Protein AF-A0A639XN83-F1 (afdb_monomer_lite)

Structure (mmCIF, N/CA/C/O backbone):
data_AF-A0A639XN83-F1
#
_entry.id   AF-A0A639XN83-F1
#
loop_
_atom_site.group_PDB
_atom_site.id
_atom_site.type_symbol
_atom_site.label_atom_id
_atom_site.label_alt_id
_atom_site.label_comp_id
_atom_site.label_asym_id
_atom_site.label_entity_id
_atom_site.label_seq_id
_atom_site.pdbx_PDB_ins_code
_atom_site.Cartn_x
_atom_site.Cartn_y
_atom_site.Cartn_z
_atom_site.occupancy
_atom_site.B_iso_or_equiv
_atom_site.auth_seq_id
_atom_site.auth_comp_id
_atom_site.auth_asym_id
_atom_site.auth_atom_id
_atom_site.pdbx_PDB_model_num
ATOM 1 N N . MET A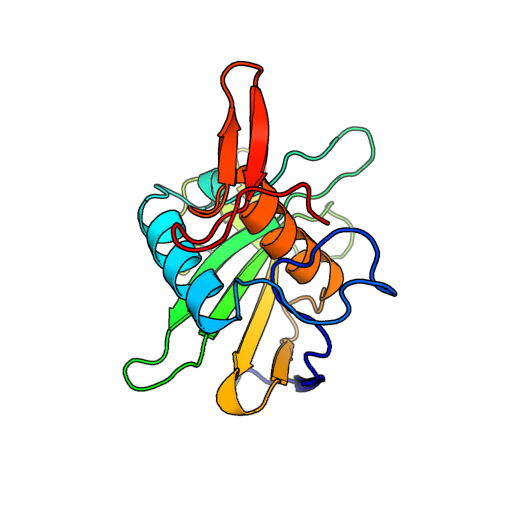 1 1 ? -15.466 -16.250 18.398 1.00 64.81 1 MET A N 1
ATOM 2 C CA . MET A 1 1 ? -14.703 -16.646 17.195 1.00 64.81 1 MET A CA 1
ATOM 3 C C . MET A 1 1 ? -15.067 -15.661 16.090 1.00 64.81 1 MET A C 1
ATOM 5 O O . MET A 1 1 ? -16.254 -15.416 15.917 1.00 64.81 1 MET A O 1
ATOM 9 N N . LEU A 1 2 ? -14.091 -15.020 15.439 1.00 85.56 2 LEU A N 1
ATOM 10 C CA . LEU A 1 2 ? -14.351 -14.149 14.285 1.00 85.56 2 LEU A CA 1
ATOM 11 C C . LEU A 1 2 ? -14.543 -15.024 13.041 1.00 85.56 2 LEU A C 1
ATOM 13 O O . LEU A 1 2 ? -13.800 -15.984 12.852 1.00 85.56 2 LEU A O 1
ATOM 17 N N . THR A 1 3 ? -15.526 -14.694 12.207 1.00 93.38 3 THR A N 1
ATOM 18 C CA . THR A 1 3 ? -15.772 -15.376 10.929 1.00 93.38 3 THR A CA 1
ATOM 19 C C . THR A 1 3 ? -15.366 -14.449 9.796 1.00 93.38 3 THR A C 1
ATOM 21 O O . THR A 1 3 ? -15.742 -13.274 9.802 1.00 93.38 3 THR A O 1
ATOM 24 N N . ALA A 1 4 ? -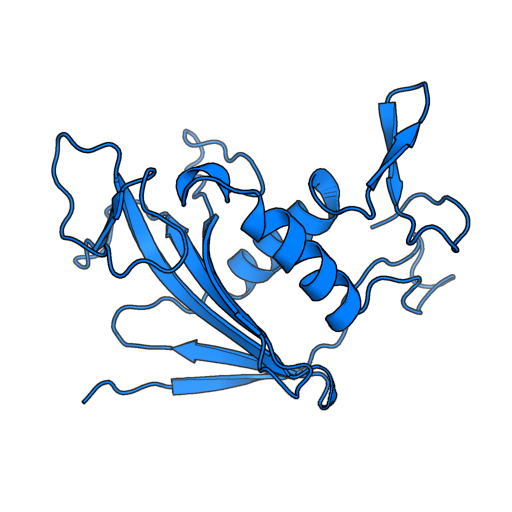14.615 -14.985 8.836 1.00 95.38 4 ALA A N 1
ATOM 25 C CA . ALA A 1 4 ? -14.175 -14.269 7.649 1.00 95.38 4 ALA A CA 1
ATOM 26 C C . ALA A 1 4 ? -14.716 -14.932 6.378 1.00 95.38 4 ALA A C 1
ATOM 28 O O . ALA A 1 4 ? -14.784 -16.157 6.298 1.00 95.38 4 ALA A O 1
ATOM 29 N N . THR A 1 5 ? -15.068 -14.122 5.382 1.00 97.19 5 THR A N 1
ATOM 30 C CA . THR A 1 5 ? -15.265 -14.572 3.996 1.00 97.19 5 THR A CA 1
ATOM 31 C C . THR A 1 5 ? -14.057 -14.141 3.182 1.00 97.19 5 THR A C 1
ATOM 33 O O . THR A 1 5 ? -13.713 -12.961 3.175 1.00 97.19 5 THR A O 1
ATOM 36 N N . ILE A 1 6 ? -13.409 -15.086 2.504 1.00 97.94 6 ILE A N 1
ATOM 37 C CA . ILE A 1 6 ? -12.228 -14.823 1.678 1.00 97.94 6 ILE A CA 1
ATOM 38 C C . ILE A 1 6 ? -12.638 -14.971 0.217 1.00 97.94 6 ILE A C 1
ATOM 40 O O . ILE A 1 6 ? -13.152 -16.015 -0.177 1.00 97.94 6 ILE A O 1
ATOM 44 N N . THR A 1 7 ? -12.440 -13.920 -0.576 1.00 98.31 7 THR A N 1
ATOM 45 C CA . THR A 1 7 ? -12.710 -13.938 -2.022 1.00 98.31 7 THR A CA 1
ATOM 46 C C . THR A 1 7 ? -11.423 -13.672 -2.780 1.00 98.31 7 THR A C 1
ATOM 48 O O . THR A 1 7 ? -10.800 -12.639 -2.548 1.00 98.31 7 THR A O 1
ATOM 51 N N . PHE A 1 8 ? -11.046 -14.582 -3.677 1.00 98.12 8 PHE A N 1
ATOM 52 C CA . PHE A 1 8 ? -9.850 -14.471 -4.509 1.00 98.12 8 PHE A CA 1
ATOM 53 C C . PHE A 1 8 ? -10.169 -13.800 -5.844 1.00 98.12 8 PHE A C 1
ATOM 55 O O . PHE A 1 8 ? -11.211 -14.051 -6.449 1.00 98.12 8 PHE A O 1
ATOM 62 N N . TYR A 1 9 ? -9.236 -12.980 -6.306 1.00 98.00 9 TYR A N 1
ATOM 63 C CA . TYR A 1 9 ? -9.291 -12.237 -7.552 1.00 98.00 9 TYR A CA 1
ATOM 64 C C . TYR A 1 9 ? -7.980 -12.428 -8.298 1.00 98.00 9 TYR A C 1
ATOM 66 O O . TYR A 1 9 ? -6.905 -12.415 -7.696 1.00 98.00 9 TYR A O 1
ATOM 74 N N . LYS A 1 10 ? -8.078 -12.563 -9.619 1.00 97.94 10 LYS A N 1
ATOM 75 C CA . LYS A 1 10 ? -6.914 -12.576 -10.495 1.00 97.94 10 LYS A CA 1
ATOM 76 C C . LYS A 1 10 ? -6.361 -11.162 -10.671 1.00 97.94 10 LYS A C 1
ATOM 78 O O . LYS A 1 10 ? -7.123 -10.206 -10.813 1.00 97.94 10 LYS A O 1
ATOM 83 N N . ILE A 1 11 ? -5.040 -11.042 -10.670 1.00 96.69 11 ILE A N 1
ATOM 84 C CA . ILE A 1 11 ? -4.317 -9.824 -11.021 1.00 96.69 11 ILE A CA 1
ATOM 85 C C . ILE A 1 11 ? -4.032 -9.875 -12.523 1.00 96.69 11 ILE A C 1
ATOM 87 O O . ILE A 1 11 ? -3.084 -10.519 -12.956 1.00 96.69 11 ILE A O 1
ATOM 91 N N . ASP A 1 12 ? -4.861 -9.204 -13.324 1.00 94.00 12 ASP A N 1
ATOM 92 C CA . ASP A 1 12 ? -4.640 -9.138 -14.775 1.00 94.00 12 ASP A CA 1
ATOM 93 C C . ASP A 1 12 ? -3.547 -8.123 -15.153 1.00 94.00 12 ASP A C 1
ATOM 95 O O . ASP A 1 12 ? -2.745 -8.371 -16.050 1.00 94.00 12 ASP A O 1
ATOM 99 N N . GLU A 1 13 ? -3.496 -6.975 -14.468 1.00 93.50 13 GLU A N 1
ATOM 100 C CA . GLU A 1 13 ? -2.497 -5.925 -14.690 1.00 93.50 13 GLU A CA 1
ATOM 101 C C . GLU A 1 13 ? -2.066 -5.303 -13.355 1.00 93.50 13 GLU A C 1
ATOM 103 O O . GLU A 1 13 ? -2.903 -4.914 -12.539 1.00 93.50 13 GLU A O 1
ATOM 108 N N . PHE A 1 14 ? -0.752 -5.187 -13.140 1.00 95.69 14 PHE A N 1
ATOM 109 C CA . PHE A 1 14 ? -0.163 -4.507 -11.985 1.00 95.69 14 PHE A CA 1
ATOM 110 C C . PHE A 1 14 ? 1.242 -4.011 -12.327 1.00 95.69 14 PHE A C 1
ATOM 112 O O . PHE A 1 14 ? 2.101 -4.804 -12.721 1.00 95.69 14 PHE A O 1
ATOM 119 N N . GLY A 1 15 ? 1.467 -2.710 -12.157 1.00 94.25 15 GLY A N 1
ATOM 120 C CA . GLY A 1 15 ? 2.751 -2.050 -12.374 1.00 94.25 15 GLY A CA 1
ATOM 121 C C . GLY A 1 15 ? 2.662 -0.846 -13.297 1.00 94.25 15 GLY A C 1
ATOM 122 O O . GLY A 1 15 ? 1.581 -0.326 -13.563 1.00 94.25 15 GLY A O 1
ATOM 123 N N . PHE A 1 16 ? 3.813 -0.397 -13.788 1.00 92.94 16 PHE A N 1
ATOM 124 C CA . PHE A 1 16 ? 3.918 0.766 -14.661 1.00 92.94 16 PHE A CA 1
ATOM 125 C C . PHE A 1 16 ? 3.880 0.332 -16.120 1.00 92.94 16 PHE A C 1
ATOM 127 O O . PHE A 1 16 ? 4.688 -0.485 -16.569 1.00 92.94 16 PHE A O 1
ATOM 134 N N . TYR A 1 17 ? 2.970 0.929 -16.887 1.00 91.31 17 TYR A N 1
ATOM 135 C CA . TYR A 1 17 ? 2.802 0.639 -18.306 1.00 91.31 17 TYR A CA 1
ATOM 136 C C . TYR A 1 17 ? 3.100 1.886 -19.131 1.00 91.31 17 TYR A C 1
ATOM 138 O O . TYR A 1 17 ? 2.758 3.018 -18.775 1.00 91.31 17 TYR A O 1
ATOM 146 N N . ARG A 1 18 ? 3.724 1.693 -20.295 1.00 86.31 18 ARG A N 1
ATOM 147 C CA . ARG A 1 18 ? 3.906 2.794 -21.246 1.00 86.31 18 ARG A CA 1
ATOM 148 C C . ARG A 1 18 ? 2.544 3.249 -21.781 1.00 86.31 18 ARG A C 1
ATOM 150 O O . ARG A 1 18 ? 1.585 2.475 -21.871 1.00 86.31 18 ARG A O 1
ATOM 157 N N . ARG A 1 19 ? 2.453 4.530 -22.149 1.00 84.12 19 ARG A N 1
ATOM 158 C CA . ARG A 1 19 ? 1.297 5.054 -22.896 1.00 84.12 19 ARG A CA 1
ATOM 159 C C . ARG A 1 19 ? 1.195 4.358 -24.252 1.00 84.12 19 ARG A C 1
ATOM 161 O O . ARG A 1 19 ? 2.226 4.069 -24.846 1.00 84.12 19 ARG A O 1
ATOM 168 N N . ASN A 1 20 ? -0.031 4.207 -24.756 1.00 85.31 20 ASN A N 1
ATOM 169 C CA . ASN A 1 20 ? -0.378 3.431 -25.954 1.00 85.31 20 ASN A CA 1
ATOM 170 C C . ASN A 1 20 ? -0.240 1.907 -25.731 1.00 85.31 20 ASN A C 1
ATOM 172 O O . ASN A 1 20 ? 0.796 1.318 -26.033 1.00 85.31 20 ASN A O 1
ATOM 176 N N . LYS A 1 21 ? -1.313 1.290 -25.205 1.00 85.12 21 LYS A N 1
ATOM 177 C CA . LYS A 1 21 ? -1.396 -0.156 -24.906 1.00 85.12 21 LYS A CA 1
ATOM 178 C C . LYS A 1 21 ? -1.214 -1.026 -26.141 1.00 85.12 21 LYS A C 1
ATOM 180 O O . LYS A 1 21 ? -0.611 -2.081 -26.045 1.00 85.12 21 LYS A O 1
ATOM 185 N N . GLU A 1 22 ? -1.725 -0.582 -27.285 1.00 89.69 22 GLU A N 1
ATOM 186 C CA . GLU A 1 22 ? -1.629 -1.333 -28.539 1.00 89.69 22 GLU A CA 1
ATOM 187 C C . GLU A 1 22 ? -0.172 -1.487 -28.973 1.00 89.69 22 GLU A C 1
ATOM 189 O O . GLU A 1 22 ? 0.234 -2.544 -29.442 1.00 89.69 22 GLU A O 1
ATOM 194 N N . LYS A 1 23 ? 0.634 -0.436 -28.772 1.00 89.56 23 LYS A N 1
ATOM 195 C CA . LYS A 1 23 ? 2.061 -0.456 -29.097 1.00 89.56 23 LYS A CA 1
ATOM 196 C C . LYS A 1 23 ? 2.921 -1.102 -28.008 1.00 89.56 23 LYS A C 1
ATOM 198 O O . LYS A 1 23 ? 3.948 -1.694 -28.325 1.00 89.56 23 LYS A O 1
ATOM 203 N N . TYR A 1 24 ? 2.543 -0.942 -26.742 1.00 88.38 24 TYR A N 1
ATOM 204 C CA . TYR A 1 24 ? 3.284 -1.451 -25.587 1.00 88.38 24 TYR A CA 1
ATOM 205 C C . TYR A 1 24 ? 2.314 -2.163 -24.629 1.00 88.38 24 TYR A C 1
ATOM 207 O O . TYR A 1 24 ? 1.860 -1.551 -23.652 1.00 88.38 24 TYR A O 1
ATOM 215 N N . PRO A 1 25 ? 1.941 -3.418 -24.935 1.00 89.38 25 PRO A N 1
ATOM 216 C CA . PRO A 1 25 ? 0.964 -4.160 -24.142 1.00 89.38 25 PRO A CA 1
ATOM 217 C C . PRO A 1 25 ? 1.539 -4.622 -22.802 1.00 89.38 25 PRO A C 1
ATOM 219 O O . PRO A 1 25 ? 0.810 -4.686 -21.815 1.00 89.38 25 PRO A O 1
ATOM 222 N N . ASP A 1 26 ? 2.842 -4.889 -22.759 1.00 91.50 26 ASP A N 1
ATOM 223 C CA . ASP A 1 26 ? 3.492 -5.486 -21.600 1.00 91.50 26 ASP A CA 1
ATOM 224 C C . ASP A 1 26 ? 3.811 -4.463 -20.508 1.00 91.50 26 ASP A C 1
ATOM 226 O O . ASP A 1 26 ? 4.043 -3.270 -20.762 1.00 91.50 26 ASP A O 1
ATOM 230 N N . ARG A 1 27 ? 3.861 -4.961 -19.266 1.00 92.00 27 ARG A N 1
ATOM 231 C CA . ARG A 1 27 ? 4.350 -4.199 -18.116 1.00 92.00 27 ARG A CA 1
ATOM 232 C C . ARG A 1 27 ? 5.766 -3.725 -18.403 1.00 92.00 27 ARG A C 1
ATOM 234 O O . ARG A 1 27 ? 6.623 -4.510 -18.798 1.00 92.00 27 ARG A O 1
ATOM 241 N N . PHE A 1 28 ? 6.015 -2.444 -18.161 1.00 89.81 28 PHE A N 1
ATOM 242 C CA . PHE A 1 28 ? 7.342 -1.883 -18.343 1.00 89.81 28 PHE A CA 1
ATOM 243 C C . PHE A 1 28 ? 8.244 -2.179 -17.138 1.00 89.81 28 PHE A C 1
ATOM 245 O O . PHE A 1 28 ? 9.329 -2.712 -17.329 1.00 89.81 28 PHE A O 1
ATOM 252 N N . PHE A 1 29 ? 7.775 -1.898 -15.917 1.00 92.75 29 PHE A N 1
ATOM 253 C CA . PHE A 1 29 ? 8.409 -2.305 -14.651 1.00 92.75 29 PHE A CA 1
ATOM 254 C C . PHE A 1 29 ? 7.398 -2.236 -13.488 1.00 92.75 29 PHE A C 1
ATOM 256 O O . PHE A 1 29 ? 6.230 -1.904 -13.700 1.00 92.75 29 PHE A O 1
ATOM 263 N N . GLY A 1 30 ? 7.840 -2.533 -12.261 1.00 93.25 30 GLY A N 1
ATOM 264 C CA . GLY A 1 30 ? 7.043 -2.362 -11.039 1.00 93.25 30 GLY A CA 1
ATOM 265 C C . GLY A 1 30 ? 6.040 -3.488 -10.811 1.00 93.25 30 GLY A C 1
ATOM 266 O O . GLY A 1 30 ? 4.844 -3.242 -10.714 1.00 93.25 30 GLY A O 1
ATOM 267 N N . ASP A 1 31 ? 6.509 -4.732 -10.778 1.00 95.31 31 ASP A N 1
ATOM 268 C CA . ASP A 1 31 ? 5.673 -5.852 -10.338 1.00 95.31 31 ASP A CA 1
ATOM 269 C C . ASP A 1 31 ? 5.223 -5.712 -8.867 1.00 95.31 31 ASP A C 1
ATOM 271 O O . ASP A 1 31 ? 5.645 -4.812 -8.137 1.00 95.31 31 ASP A O 1
ATOM 275 N N . VAL A 1 32 ? 4.353 -6.619 -8.419 1.00 96.56 32 VAL A N 1
ATOM 276 C CA . VAL A 1 32 ? 3.801 -6.594 -7.055 1.00 96.56 32 VAL A CA 1
ATOM 277 C C . VAL A 1 32 ? 4.908 -6.603 -5.993 1.00 96.56 32 VAL A C 1
ATOM 279 O O . VAL A 1 32 ? 4.848 -5.837 -5.032 1.00 96.56 32 VAL A O 1
ATOM 282 N N . ASN A 1 33 ? 5.953 -7.408 -6.198 1.00 95.44 33 ASN A N 1
ATOM 283 C CA . ASN A 1 33 ? 7.050 -7.563 -5.245 1.00 95.44 33 ASN A CA 1
ATOM 284 C C . ASN A 1 33 ? 7.884 -6.287 -5.102 1.00 95.44 33 ASN A C 1
ATOM 286 O O . ASN A 1 33 ? 8.178 -5.849 -3.989 1.00 95.44 33 ASN A O 1
ATOM 290 N N . SER A 1 34 ? 8.260 -5.675 -6.225 1.00 95.06 34 SER A N 1
ATOM 291 C CA . SER A 1 34 ? 9.036 -4.434 -6.246 1.00 95.06 34 SER A CA 1
ATOM 292 C C . SER A 1 34 ? 8.242 -3.261 -5.675 1.00 95.06 34 SER A C 1
ATOM 294 O O . SER A 1 34 ? 8.780 -2.521 -4.851 1.00 95.06 34 SER A O 1
ATOM 296 N N . VAL A 1 35 ? 6.956 -3.133 -6.022 1.00 97.06 35 VAL A N 1
ATOM 297 C CA . VAL A 1 35 ? 6.085 -2.084 -5.471 1.00 97.06 35 VAL A CA 1
ATOM 298 C C . VAL A 1 35 ? 5.895 -2.253 -3.971 1.00 97.06 35 VAL A C 1
ATOM 300 O O . VAL A 1 35 ? 6.070 -1.282 -3.242 1.00 97.06 35 VAL A O 1
ATOM 303 N N . PHE A 1 36 ? 5.596 -3.455 -3.471 1.00 97.12 36 PHE A N 1
ATOM 304 C CA . PHE A 1 36 ? 5.411 -3.634 -2.029 1.00 97.12 36 PHE A CA 1
ATOM 305 C C . PHE A 1 36 ? 6.714 -3.602 -1.231 1.00 97.12 36 PHE A C 1
ATOM 307 O O . PHE A 1 36 ? 6.725 -3.161 -0.078 1.00 97.12 36 PHE A O 1
ATOM 314 N N . SER A 1 37 ? 7.843 -3.967 -1.842 1.00 94.56 37 SER A N 1
ATOM 315 C CA . SER A 1 37 ? 9.147 -3.732 -1.228 1.00 94.56 37 SER A CA 1
ATOM 316 C C . SER A 1 37 ? 9.429 -2.241 -1.047 1.00 94.56 37 SER A C 1
ATOM 318 O O . SER A 1 37 ? 9.959 -1.871 0.001 1.00 94.56 37 SER A O 1
ATOM 320 N N . ASP A 1 38 ? 9.101 -1.398 -2.024 1.00 96.38 38 ASP A N 1
ATOM 321 C CA . ASP A 1 38 ? 9.246 0.056 -1.909 1.00 96.38 38 ASP A CA 1
ATOM 322 C C . ASP A 1 38 ? 8.226 0.642 -0.919 1.00 96.38 38 ASP A C 1
ATOM 324 O O . ASP A 1 38 ? 8.593 1.375 0.003 1.00 96.38 38 ASP A O 1
ATOM 328 N N . PHE A 1 39 ? 6.969 0.198 -1.015 1.00 97.75 39 PHE A N 1
ATOM 329 C CA . PHE A 1 39 ? 5.871 0.605 -0.136 1.00 97.75 39 PHE A CA 1
ATOM 330 C C . PHE A 1 39 ? 6.193 0.376 1.333 1.00 97.75 39 PHE A C 1
ATOM 332 O O . PHE A 1 39 ? 5.998 1.274 2.146 1.00 97.75 39 PHE A O 1
ATOM 339 N N . SER A 1 40 ? 6.751 -0.786 1.682 1.00 95.50 40 SER A N 1
ATOM 340 C CA . SER A 1 40 ? 7.130 -1.082 3.066 1.00 95.50 40 SER A CA 1
ATOM 341 C C . SER A 1 40 ? 8.178 -0.113 3.628 1.00 95.50 40 SER A C 1
ATOM 343 O O . SER A 1 40 ? 8.119 0.230 4.807 1.00 95.50 40 SER A O 1
ATOM 345 N N . LYS A 1 41 ? 9.106 0.375 2.791 1.00 95.94 41 LYS A N 1
ATOM 346 C CA . LYS A 1 41 ? 10.135 1.342 3.204 1.00 95.94 41 LYS A CA 1
ATOM 347 C C . LYS A 1 41 ? 9.520 2.718 3.417 1.00 95.94 41 LYS A C 1
ATOM 349 O O . LYS A 1 41 ? 9.803 3.357 4.426 1.00 95.94 41 LYS A O 1
ATOM 354 N N . TRP A 1 42 ? 8.661 3.148 2.491 1.00 97.31 42 TRP A N 1
ATOM 355 C CA . TRP A 1 42 ? 7.906 4.392 2.632 1.00 97.31 42 TRP A CA 1
ATOM 356 C C . TRP A 1 42 ? 7.013 4.368 3.877 1.00 97.31 42 TRP A C 1
ATOM 358 O O . TRP A 1 42 ? 7.028 5.324 4.651 1.00 97.31 42 TRP A O 1
ATOM 368 N N . LEU A 1 43 ? 6.291 3.267 4.110 1.00 97.00 43 LEU A N 1
ATOM 369 C CA . LEU A 1 43 ? 5.391 3.116 5.251 1.00 97.00 43 LEU A CA 1
ATOM 370 C C . LEU A 1 43 ? 6.154 3.132 6.582 1.00 97.00 43 LEU A C 1
ATOM 372 O O . LEU A 1 43 ? 5.709 3.767 7.531 1.00 97.00 43 LEU A O 1
ATOM 376 N N . ALA A 1 44 ? 7.325 2.491 6.648 1.00 94.94 44 ALA A N 1
ATOM 377 C CA . ALA A 1 44 ? 8.177 2.500 7.838 1.00 94.94 44 ALA A CA 1
ATOM 378 C C . ALA A 1 44 ? 8.725 3.896 8.194 1.00 94.94 44 ALA A C 1
ATOM 380 O O . ALA A 1 44 ? 9.117 4.119 9.338 1.00 94.94 44 ALA A O 1
ATOM 381 N N . ALA A 1 45 ? 8.755 4.825 7.233 1.00 96.44 45 ALA A N 1
ATOM 382 C CA . ALA A 1 45 ? 9.136 6.217 7.460 1.00 96.44 45 ALA A CA 1
ATOM 383 C C . ALA A 1 45 ? 7.970 7.097 7.953 1.00 96.44 45 ALA A C 1
ATOM 385 O O . ALA A 1 45 ? 8.202 8.249 8.318 1.00 96.44 45 ALA A O 1
ATOM 386 N N . GLN A 1 46 ? 6.735 6.583 7.959 1.00 96.50 46 GLN A N 1
ATOM 387 C CA . GLN A 1 46 ? 5.561 7.321 8.423 1.00 96.50 46 GLN A CA 1
ATOM 388 C C . GLN A 1 46 ? 5.458 7.278 9.951 1.00 96.50 46 GLN A C 1
ATOM 390 O O . GLN A 1 46 ? 5.651 6.238 10.581 1.00 96.50 46 GLN A O 1
ATOM 395 N N . GLU A 1 47 ? 5.132 8.417 10.559 1.00 94.25 47 GLU A N 1
ATOM 396 C CA . GLU A 1 47 ? 5.089 8.556 12.018 1.00 94.25 47 GLU A CA 1
ATOM 397 C C . GLU A 1 47 ? 3.817 7.937 12.618 1.00 94.25 47 GLU A C 1
ATOM 399 O O . GLU A 1 47 ? 3.844 7.306 13.677 1.00 94.25 47 GLU A O 1
ATOM 404 N N . ASN A 1 48 ? 2.685 8.122 11.939 1.00 94.56 48 ASN A N 1
ATOM 405 C CA . ASN A 1 48 ? 1.361 7.765 12.437 1.00 94.56 48 ASN A CA 1
ATOM 406 C C . ASN A 1 48 ? 0.376 7.475 11.297 1.00 94.56 48 ASN A C 1
ATOM 408 O O . ASN A 1 48 ? 0.669 7.705 10.123 1.00 94.56 48 ASN A O 1
ATOM 412 N N . LEU A 1 49 ? -0.818 6.992 11.645 1.00 95.06 49 LEU A N 1
ATOM 413 C CA . LEU A 1 49 ? -1.875 6.675 10.688 1.00 95.06 49 LEU A CA 1
ATOM 414 C C . LEU A 1 49 ? -2.205 7.859 9.769 1.00 95.06 49 LEU A C 1
ATOM 416 O O . LEU A 1 49 ? -2.309 7.671 8.560 1.00 95.06 49 LEU A O 1
ATOM 420 N N . GLY A 1 50 ? -2.340 9.066 10.322 1.00 94.00 50 GLY A N 1
ATOM 421 C CA . GLY A 1 50 ? -2.692 10.273 9.572 1.00 94.00 50 GLY A CA 1
ATOM 422 C C . GLY A 1 50 ? -1.688 10.614 8.467 1.00 94.00 50 GLY A C 1
ATOM 423 O O . GLY A 1 50 ? -2.095 11.082 7.407 1.00 94.00 50 GLY A O 1
ATOM 424 N N . SER A 1 51 ? -0.403 10.302 8.669 1.00 95.31 51 SER A N 1
ATOM 425 C CA . SER A 1 51 ? 0.652 10.480 7.656 1.00 95.31 51 SER A CA 1
ATOM 426 C C . SER A 1 51 ? 0.637 9.444 6.523 1.00 95.31 51 SER A C 1
ATOM 428 O O . SER A 1 51 ? 1.364 9.589 5.548 1.00 95.31 51 SER A O 1
ATOM 430 N N . THR A 1 52 ? -0.214 8.416 6.598 1.00 97.31 52 THR A N 1
ATOM 431 C CA . THR A 1 52 ? -0.276 7.353 5.577 1.00 97.31 52 THR A CA 1
ATOM 432 C C . THR A 1 52 ? -1.280 7.615 4.451 1.00 97.31 52 THR A C 1
ATOM 434 O O . THR A 1 52 ? -1.523 6.728 3.641 1.00 97.31 52 THR A O 1
ATOM 437 N N . CYS A 1 53 ? -1.893 8.798 4.374 1.00 96.06 53 CYS A N 1
ATOM 438 C CA . CYS A 1 53 ? -2.783 9.123 3.258 1.00 96.06 53 CYS A CA 1
ATOM 439 C C . CYS A 1 53 ? -1.976 9.337 1.971 1.00 96.06 53 CYS A C 1
ATOM 441 O O . CYS A 1 53 ? -0.997 10.081 1.974 1.00 96.06 53 CYS A O 1
ATOM 443 N N . THR A 1 54 ? -2.381 8.705 0.866 1.00 95.38 54 THR A N 1
ATOM 444 C CA . THR A 1 54 ? -1.611 8.748 -0.394 1.00 95.38 54 THR A CA 1
ATOM 445 C C . THR A 1 54 ? -2.105 9.794 -1.390 1.00 95.38 54 THR A C 1
ATOM 447 O O . THR A 1 54 ? -1.453 10.031 -2.403 1.00 95.38 54 THR A O 1
ATOM 450 N N . PHE A 1 55 ? -3.237 10.435 -1.104 1.00 92.31 55 PHE A N 1
ATOM 451 C CA . PHE A 1 55 ? -3.847 11.479 -1.922 1.00 92.31 55 PHE A CA 1
ATOM 452 C C . PHE A 1 55 ? -4.718 12.392 -1.058 1.00 92.31 55 PHE A C 1
ATOM 454 O O . PHE A 1 55 ? -5.164 12.000 0.018 1.00 92.31 55 PHE A O 1
ATOM 461 N N . GLU A 1 56 ? -4.985 13.601 -1.540 1.00 85.44 56 GLU A N 1
ATOM 462 C CA . GLU A 1 56 ? -5.942 14.514 -0.918 1.00 85.44 56 GLU A CA 1
ATOM 463 C C . GLU A 1 56 ? -7.315 14.365 -1.580 1.00 85.44 56 GLU A C 1
ATOM 465 O O . GLU A 1 56 ? -7.421 14.199 -2.798 1.00 85.44 56 GLU A O 1
ATOM 470 N N . VAL A 1 57 ? -8.379 14.436 -0.781 1.00 87.88 57 VAL A N 1
ATOM 471 C CA . VAL A 1 57 ? -9.761 14.414 -1.274 1.00 87.88 57 VAL A CA 1
ATOM 472 C C . VAL A 1 57 ? -10.464 15.728 -0.989 1.00 87.88 57 VAL A C 1
ATOM 474 O O . VAL A 1 57 ? -10.277 16.327 0.072 1.00 87.88 57 VAL A O 1
ATOM 477 N N . ASN A 1 58 ? -11.348 16.139 -1.898 1.00 85.56 58 ASN A N 1
ATOM 478 C CA . ASN A 1 58 ? -12.249 17.246 -1.624 1.00 85.56 58 ASN A CA 1
ATOM 479 C C . ASN A 1 58 ? -13.352 16.789 -0.654 1.00 85.56 58 ASN A C 1
ATOM 481 O O . ASN A 1 58 ? -14.248 16.025 -1.016 1.00 85.56 58 ASN A O 1
ATOM 485 N N . LYS A 1 59 ? -13.282 17.265 0.592 1.00 83.31 59 LYS A N 1
ATOM 486 C CA . LYS A 1 59 ? -14.267 16.963 1.639 1.00 83.31 59 LYS A CA 1
ATOM 487 C C . LYS A 1 59 ? -15.637 17.573 1.366 1.00 83.31 59 LYS A C 1
ATOM 489 O O . LYS A 1 59 ? -16.640 16.963 1.726 1.00 83.31 59 LYS A O 1
ATOM 494 N N . GLU A 1 60 ? -15.685 18.724 0.702 1.00 82.12 60 GLU A N 1
ATOM 495 C CA . GLU A 1 60 ? -16.933 19.409 0.347 1.00 82.12 60 GLU A CA 1
ATOM 496 C C . GLU A 1 60 ? -17.726 18.624 -0.707 1.00 82.12 60 GLU A C 1
ATOM 498 O O . GLU A 1 60 ? -18.954 18.643 -0.709 1.00 82.12 60 GLU A O 1
ATOM 503 N N . GLU A 1 61 ? -17.030 17.854 -1.546 1.00 83.62 61 GLU A N 1
ATOM 504 C CA . GLU A 1 61 ? -17.622 16.948 -2.539 1.00 83.62 61 GLU A CA 1
ATOM 505 C C . GLU A 1 61 ? -17.892 15.535 -1.983 1.00 83.62 61 GLU A C 1
ATOM 507 O O . GLU A 1 61 ? -18.241 14.621 -2.730 1.00 83.62 61 GLU A O 1
ATOM 512 N N . GLY A 1 62 ? -17.740 15.330 -0.670 1.00 78.62 62 GLY A N 1
ATOM 513 C CA . GLY A 1 62 ? -17.970 14.037 -0.018 1.00 78.62 62 GLY A CA 1
ATOM 514 C C . GLY A 1 62 ? -16.810 13.045 -0.142 1.00 78.62 62 GLY A C 1
ATOM 515 O O . GLY A 1 62 ? -16.995 11.848 0.081 1.00 78.62 62 GLY A O 1
ATOM 516 N N . GLY A 1 63 ? -15.611 13.520 -0.485 1.00 82.75 63 GLY A N 1
ATOM 517 C CA . GLY A 1 63 ? -14.411 12.703 -0.588 1.00 82.75 63 GLY A CA 1
ATOM 518 C C . GLY A 1 63 ? -13.998 12.045 0.736 1.00 82.75 63 GLY A C 1
ATOM 519 O O . GLY A 1 63 ? -13.978 12.665 1.805 1.00 82.75 63 GLY A O 1
ATOM 520 N N . GLN A 1 64 ? -13.611 10.775 0.660 1.00 88.06 64 GLN A N 1
ATOM 521 C CA . GLN A 1 64 ? -13.193 9.957 1.799 1.00 88.06 64 GLN A CA 1
ATOM 522 C C . GLN A 1 64 ? -11.720 9.577 1.653 1.00 88.06 64 GLN A C 1
ATOM 524 O O . GLN A 1 64 ? -11.323 9.056 0.611 1.00 88.06 64 GLN A O 1
ATOM 529 N N . ASN A 1 65 ? -10.909 9.858 2.677 1.00 93.38 65 ASN A N 1
ATOM 530 C CA . ASN A 1 65 ? -9.501 9.482 2.656 1.00 93.38 65 ASN A CA 1
ATOM 531 C C . ASN A 1 65 ? -9.340 7.987 2.932 1.00 93.38 65 ASN A C 1
ATOM 533 O O . ASN A 1 65 ? -10.207 7.321 3.507 1.00 93.38 65 ASN A O 1
ATOM 537 N N . ILE A 1 66 ? -8.175 7.475 2.557 1.00 95.62 66 ILE A N 1
ATOM 538 C CA . ILE A 1 66 ? -7.777 6.100 2.818 1.00 95.62 66 ILE A CA 1
ATOM 539 C C . ILE A 1 66 ? -6.387 6.135 3.436 1.00 95.62 66 ILE A C 1
ATOM 541 O O . ILE A 1 66 ? -5.490 6.798 2.922 1.00 95.62 66 ILE A O 1
ATOM 545 N N . PHE A 1 67 ? -6.218 5.393 4.522 1.00 96.56 67 PHE A N 1
ATOM 546 C CA . PHE A 1 67 ? -4.972 5.323 5.279 1.00 96.56 67 PHE A CA 1
ATOM 547 C C . PHE A 1 67 ? -4.495 3.873 5.348 1.00 96.56 67 PHE A C 1
ATOM 549 O O . PHE A 1 67 ? -5.316 2.954 5.382 1.00 96.56 67 PHE A O 1
ATOM 556 N N . CYS A 1 68 ? -3.187 3.633 5.419 1.00 97.44 68 CYS A N 1
ATOM 557 C CA . CYS A 1 68 ? -2.660 2.304 5.720 1.00 97.44 68 CYS A CA 1
ATOM 558 C C . CYS A 1 68 ? -2.590 2.111 7.234 1.00 97.44 68 CYS A C 1
ATOM 560 O O . CYS A 1 68 ? -1.732 2.657 7.925 1.00 97.44 68 CYS A O 1
ATOM 562 N N . LYS A 1 69 ? -3.521 1.304 7.748 1.00 95.81 69 LYS A N 1
ATOM 563 C CA . LYS A 1 69 ? -3.565 0.933 9.160 1.00 95.81 69 LYS A CA 1
ATOM 564 C C . LYS A 1 69 ? -2.413 0.006 9.521 1.00 95.81 69 LYS A C 1
ATOM 566 O O . LYS A 1 69 ? -1.855 0.124 10.612 1.00 95.81 69 LYS A O 1
ATOM 571 N N . ASP A 1 70 ? -2.148 -0.967 8.662 1.00 95.88 70 ASP A N 1
ATOM 572 C CA . ASP A 1 70 ? -1.164 -2.006 8.921 1.00 95.88 70 ASP A CA 1
ATOM 573 C C . ASP A 1 70 ? -0.684 -2.653 7.625 1.00 95.88 70 ASP A C 1
ATOM 575 O O . ASP A 1 70 ? -1.386 -2.654 6.607 1.00 95.88 70 ASP A O 1
ATOM 579 N N . TYR A 1 71 ? 0.498 -3.244 7.701 1.00 96.44 71 TYR A N 1
ATOM 580 C CA . TYR A 1 71 ? 1.138 -3.947 6.609 1.00 96.44 71 TYR A CA 1
ATOM 581 C C . TYR A 1 71 ? 1.976 -5.090 7.167 1.00 96.44 71 TYR A C 1
ATOM 583 O O . TYR A 1 71 ? 2.807 -4.896 8.053 1.00 96.44 71 TYR A O 1
ATOM 591 N N . TYR A 1 72 ? 1.797 -6.274 6.600 1.00 95.75 72 TYR A N 1
ATOM 592 C CA . TYR A 1 72 ? 2.576 -7.449 6.945 1.00 95.75 72 TYR A CA 1
ATOM 593 C C . TYR A 1 72 ? 3.116 -8.101 5.679 1.00 95.75 72 TYR A C 1
ATOM 595 O O . TYR A 1 72 ? 2.384 -8.308 4.713 1.00 95.75 72 TYR A O 1
ATOM 603 N N . LYS A 1 73 ? 4.402 -8.447 5.702 1.00 94.25 73 LYS A N 1
ATOM 604 C CA . LYS A 1 73 ? 5.042 -9.290 4.696 1.00 94.25 73 LYS A CA 1
ATOM 605 C C . LYS A 1 73 ? 5.372 -10.628 5.351 1.00 94.25 73 LYS A C 1
ATOM 607 O O . LYS A 1 73 ? 5.962 -10.631 6.429 1.00 94.25 73 LYS A O 1
ATOM 612 N N . HIS A 1 74 ? 5.025 -11.734 4.699 1.00 92.50 74 HIS A N 1
ATOM 613 C CA . HIS A 1 74 ? 5.441 -13.062 5.150 1.00 92.50 74 HIS A CA 1
ATOM 614 C C . HIS A 1 74 ? 6.975 -13.182 5.129 1.00 92.50 74 HIS A C 1
ATOM 616 O O . HIS A 1 74 ? 7.605 -12.789 4.147 1.00 92.50 74 HIS A O 1
ATOM 622 N N . GLU A 1 75 ? 7.576 -13.714 6.198 1.00 84.88 75 GLU A N 1
ATOM 623 C CA . GLU A 1 75 ? 9.038 -13.709 6.401 1.00 84.88 75 GLU A CA 1
ATOM 624 C C . GLU A 1 75 ? 9.794 -14.414 5.264 1.00 84.88 75 GLU A C 1
ATOM 626 O O . GLU A 1 75 ? 10.748 -13.860 4.718 1.00 84.88 75 GLU A O 1
ATOM 631 N N . ASP A 1 76 ? 9.291 -15.574 4.841 1.00 82.44 76 ASP A N 1
ATOM 632 C CA . ASP A 1 76 ? 9.937 -16.436 3.843 1.00 82.44 76 ASP A CA 1
ATOM 633 C C . ASP A 1 76 ? 9.273 -16.377 2.458 1.00 82.44 76 ASP A C 1
ATOM 635 O O . ASP A 1 76 ? 9.587 -17.175 1.576 1.00 82.44 76 ASP A O 1
ATOM 639 N N . GLY A 1 77 ? 8.306 -15.473 2.263 1.00 85.44 77 GLY A N 1
ATOM 640 C CA . GLY A 1 77 ? 7.439 -15.476 1.085 1.00 85.44 77 GLY A CA 1
ATOM 641 C C . GLY A 1 77 ? 7.307 -14.123 0.398 1.00 85.44 77 GLY A C 1
ATOM 642 O O . GLY A 1 77 ? 7.714 -13.075 0.904 1.00 85.44 77 GLY A O 1
ATOM 643 N N . ASN A 1 78 ? 6.661 -14.159 -0.763 1.00 91.12 78 ASN A N 1
ATOM 644 C CA . ASN A 1 78 ? 6.248 -12.973 -1.510 1.00 91.12 78 ASN A CA 1
ATOM 645 C C . ASN A 1 78 ? 4.810 -12.565 -1.177 1.00 91.12 78 ASN A C 1
ATOM 647 O O . ASN A 1 78 ? 4.143 -11.933 -1.979 1.00 91.12 78 ASN A O 1
ATOM 651 N N . GLU A 1 79 ? 4.300 -12.937 -0.008 1.00 96.00 79 GLU A N 1
ATOM 652 C CA . GLU A 1 79 ? 2.925 -12.642 0.373 1.00 96.00 79 GLU A CA 1
ATOM 653 C C . GLU A 1 79 ? 2.832 -11.378 1.217 1.00 96.00 79 GLU A C 1
ATOM 655 O O . GLU A 1 79 ? 3.645 -11.140 2.118 1.00 96.00 79 GLU A O 1
ATOM 660 N N . TYR A 1 80 ? 1.798 -10.588 0.939 1.00 97.31 80 TYR A N 1
ATOM 661 C CA . TYR A 1 80 ? 1.601 -9.284 1.558 1.00 97.31 80 TYR A CA 1
ATOM 662 C C . TYR A 1 80 ? 0.173 -9.145 2.059 1.00 97.31 80 TYR A C 1
ATOM 664 O O . TYR A 1 80 ? -0.771 -9.322 1.296 1.00 97.31 80 TYR A O 1
ATOM 672 N N . LEU A 1 81 ? -0.001 -8.781 3.324 1.00 97.12 81 LEU A N 1
ATOM 673 C CA . LEU A 1 81 ? -1.285 -8.381 3.882 1.00 97.12 81 LEU A CA 1
ATOM 674 C C . LEU A 1 81 ? -1.282 -6.870 4.099 1.00 97.12 81 LEU A C 1
ATOM 676 O O . LEU A 1 81 ? -0.425 -6.336 4.799 1.00 97.12 81 LEU A O 1
ATOM 680 N N . ILE A 1 82 ? -2.273 -6.192 3.533 1.00 97.44 82 ILE A N 1
ATOM 681 C CA . ILE A 1 82 ? -2.480 -4.754 3.679 1.00 97.44 82 ILE A CA 1
ATOM 682 C C . ILE A 1 82 ? -3.811 -4.530 4.367 1.00 97.44 82 ILE A C 1
ATOM 684 O O . ILE A 1 82 ? -4.849 -5.035 3.927 1.00 97.44 82 ILE A O 1
ATOM 688 N N . ILE A 1 83 ? -3.780 -3.743 5.436 1.00 97.12 83 ILE A N 1
ATOM 689 C CA . ILE A 1 83 ? -4.974 -3.301 6.140 1.00 97.12 83 ILE A CA 1
ATOM 690 C C . ILE A 1 83 ? -5.113 -1.805 5.901 1.00 97.12 83 ILE A C 1
ATOM 692 O O . ILE A 1 83 ? -4.288 -1.013 6.354 1.00 97.12 83 ILE A O 1
ATOM 696 N N . LEU A 1 84 ? -6.168 -1.418 5.192 1.00 97.38 84 LEU A N 1
ATOM 697 C CA . LEU A 1 84 ? -6.510 -0.014 4.982 1.00 97.38 84 LEU A CA 1
ATOM 698 C C . LEU A 1 84 ? -7.600 0.407 5.963 1.00 97.38 84 LEU A C 1
ATOM 700 O O . LEU A 1 84 ? -8.473 -0.393 6.297 1.00 97.38 84 LEU A O 1
ATOM 704 N N . TRP A 1 85 ? -7.553 1.657 6.404 1.00 95.75 85 TRP A N 1
ATOM 705 C CA . TRP A 1 85 ? -8.631 2.329 7.113 1.00 95.75 85 TRP A CA 1
ATOM 706 C C . TRP A 1 85 ? -9.352 3.248 6.132 1.00 95.75 85 TRP A C 1
ATOM 708 O O . TRP A 1 85 ? -8.765 4.211 5.636 1.00 95.75 85 TRP A O 1
ATOM 718 N N . ASN A 1 86 ? -10.602 2.918 5.819 1.00 93.81 86 ASN A N 1
ATOM 719 C CA . ASN A 1 86 ? -11.424 3.680 4.886 1.00 93.81 86 ASN A CA 1
ATOM 720 C C . ASN A 1 86 ? -12.226 4.678 5.702 1.00 93.81 86 ASN A C 1
ATOM 722 O O . ASN A 1 86 ? -13.087 4.264 6.482 1.00 93.81 86 ASN A O 1
ATOM 726 N N . GLU A 1 87 ? -11.929 5.963 5.545 1.00 91.31 87 GLU A N 1
ATOM 727 C CA . GLU A 1 87 ? -12.726 7.005 6.172 1.00 91.31 87 GLU A CA 1
ATOM 728 C C . GLU A 1 87 ? -14.158 6.944 5.639 1.00 91.31 87 GLU A C 1
ATOM 730 O O . GLU A 1 87 ? -14.376 6.698 4.456 1.00 91.31 87 GLU A O 1
ATOM 735 N N . MET A 1 88 ? -15.146 7.160 6.500 1.00 86.38 88 MET A N 1
ATOM 736 C CA . MET A 1 88 ? -16.547 7.173 6.097 1.00 86.38 88 MET A CA 1
ATOM 737 C C . MET A 1 88 ? -17.283 8.339 6.742 1.00 86.38 88 MET A C 1
ATOM 739 O O . MET A 1 88 ? -17.000 8.720 7.878 1.00 86.38 88 MET A O 1
ATOM 743 N N . SER A 1 89 ? -18.277 8.877 6.036 1.00 75.56 89 SER A N 1
ATOM 744 C CA . SER A 1 89 ? -19.281 9.733 6.664 1.00 75.56 89 SER A CA 1
ATOM 745 C C . SER A 1 89 ? -20.188 8.883 7.561 1.00 75.56 89 SER A C 1
ATOM 747 O O . SER A 1 89 ? -20.360 7.684 7.340 1.00 75.56 89 SER A O 1
ATOM 749 N N . ASN A 1 90 ? -20.728 9.498 8.612 1.00 60.69 90 ASN A N 1
ATOM 750 C CA . ASN A 1 90 ? -21.349 8.853 9.775 1.00 60.69 90 ASN A CA 1
ATOM 751 C C . ASN A 1 90 ? -22.730 8.207 9.480 1.00 60.69 90 ASN A C 1
ATOM 753 O O . ASN A 1 90 ? -23.716 8.520 10.143 1.00 60.69 90 ASN A O 1
ATOM 757 N N . ALA A 1 91 ? -22.835 7.368 8.445 1.00 48.03 91 ALA A N 1
ATOM 758 C CA . ALA A 1 91 ? -24.104 7.051 7.790 1.00 48.03 91 ALA A CA 1
ATOM 759 C C . ALA A 1 91 ? -24.693 5.657 8.060 1.00 48.03 91 ALA A C 1
ATOM 761 O O . ALA A 1 91 ? -25.792 5.422 7.586 1.00 48.03 91 ALA A O 1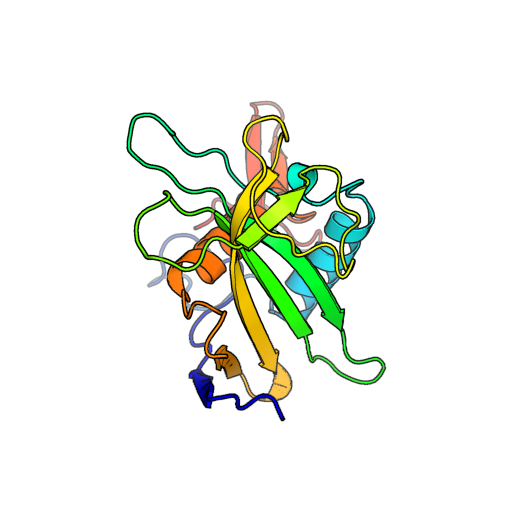
ATOM 762 N N . ASP A 1 92 ? -24.058 4.754 8.820 1.00 51.16 92 ASP A N 1
ATOM 763 C CA . ASP A 1 92 ? -24.631 3.410 9.039 1.00 51.16 92 ASP A CA 1
ATOM 764 C C . ASP A 1 92 ? -24.148 2.729 10.336 1.00 51.16 92 ASP A C 1
ATOM 766 O O . ASP A 1 92 ? -23.329 1.815 10.292 1.00 51.16 92 ASP A O 1
ATOM 770 N N . ASN A 1 93 ? -24.652 3.157 11.505 1.00 53.75 93 ASN A N 1
ATOM 771 C CA . ASN A 1 93 ? -24.735 2.398 12.780 1.00 53.75 93 ASN A CA 1
ATOM 772 C C . ASN A 1 93 ? -23.547 1.489 13.210 1.00 53.75 93 ASN A C 1
ATOM 774 O O . ASN A 1 93 ? -23.719 0.551 13.991 1.00 53.75 93 ASN A O 1
ATOM 778 N N . LYS A 1 94 ? -22.326 1.759 12.749 1.00 57.88 94 LYS A N 1
ATOM 779 C CA . LYS A 1 94 ? -21.090 1.045 13.093 1.00 57.88 94 LYS A CA 1
ATOM 780 C C . LYS A 1 94 ? -19.968 2.065 13.171 1.00 57.88 94 LYS A C 1
ATOM 782 O O . LYS A 1 94 ? -19.169 2.192 12.247 1.00 57.88 94 LYS A O 1
ATOM 787 N N . ILE A 1 95 ? -19.954 2.838 14.251 1.00 68.81 95 ILE A N 1
ATOM 788 C CA . ILE A 1 95 ? -18.979 3.912 14.388 1.00 68.81 95 ILE A CA 1
ATOM 789 C C . ILE A 1 95 ? -17.729 3.350 15.054 1.00 68.81 95 ILE A C 1
ATOM 791 O O . ILE A 1 95 ? -17.662 3.200 16.271 1.00 68.81 95 ILE A O 1
ATOM 795 N N . LEU A 1 96 ? -16.761 2.980 14.218 1.00 86.12 96 LEU A N 1
ATOM 796 C CA . LEU A 1 96 ? -15.389 2.770 14.648 1.00 86.12 96 LEU A CA 1
ATOM 797 C C . LEU A 1 96 ? -14.584 4.016 14.303 1.00 86.12 96 LEU A C 1
ATOM 799 O O . LEU A 1 96 ? -14.821 4.678 13.290 1.00 86.12 96 LEU A O 1
ATOM 803 N N . ALA A 1 97 ? -13.615 4.312 15.149 1.00 88.69 97 ALA A N 1
ATOM 804 C CA . ALA A 1 97 ? -12.750 5.455 14.997 1.00 88.69 97 ALA A CA 1
ATOM 805 C C . ALA A 1 97 ? -11.309 5.064 15.324 1.00 88.69 97 ALA A C 1
ATOM 807 O O . ALA A 1 97 ? -11.050 4.197 16.168 1.00 88.69 97 ALA A O 1
ATOM 808 N N . MET A 1 98 ? -10.371 5.709 14.640 1.00 89.56 98 MET A N 1
ATOM 809 C CA . MET A 1 98 ? -8.948 5.600 14.925 1.00 89.56 98 MET A CA 1
ATOM 810 C C . MET A 1 98 ? -8.347 6.990 15.124 1.00 89.56 98 MET A C 1
ATOM 812 O O . MET A 1 98 ? -8.561 7.843 14.265 1.00 89.56 98 MET A O 1
ATOM 816 N N . PRO A 1 99 ? -7.549 7.225 16.181 1.00 90.44 99 PRO A N 1
ATOM 817 C CA . PRO A 1 99 ? -6.809 8.476 16.305 1.00 90.44 99 PRO A CA 1
ATOM 818 C C . PRO A 1 99 ? -5.900 8.677 15.091 1.00 90.44 99 PRO A C 1
ATOM 820 O O . PRO A 1 99 ? -5.173 7.751 14.720 1.00 90.44 99 PRO A O 1
ATOM 823 N N . LYS A 1 100 ? -5.856 9.881 14.506 1.00 90.75 100 LYS A N 1
ATOM 824 C CA . LYS A 1 100 ? -4.870 10.189 13.450 1.00 90.75 100 LYS A CA 1
ATOM 825 C C . LYS A 1 100 ? -3.431 9.945 13.905 1.00 90.75 100 LYS A C 1
ATOM 827 O O . LYS A 1 100 ? -2.603 9.490 13.125 1.00 90.75 100 LYS A O 1
ATOM 832 N N . THR A 1 101 ? -3.149 10.181 15.182 1.00 92.31 101 THR A N 1
ATOM 833 C CA . THR A 1 101 ? -1.839 9.968 15.814 1.00 92.31 101 THR A CA 1
ATOM 834 C C . THR A 1 101 ? -1.552 8.507 16.170 1.00 92.31 101 THR A C 1
ATOM 836 O O . THR A 1 101 ? -0.491 8.208 16.717 1.00 92.31 101 THR A O 1
ATOM 839 N N . ALA A 1 102 ? -2.469 7.575 15.884 1.00 91.62 102 ALA A N 1
ATOM 840 C CA . ALA A 1 102 ? -2.260 6.167 16.184 1.00 91.62 102 ALA A CA 1
ATOM 841 C C . ALA A 1 102 ? -1.030 5.630 15.446 1.00 91.62 102 ALA A C 1
ATOM 843 O O . ALA A 1 102 ? -0.858 5.848 14.245 1.00 91.62 102 ALA A O 1
ATOM 844 N N . LYS A 1 103 ? -0.197 4.869 16.160 1.00 92.88 103 LYS A N 1
ATOM 845 C CA . LYS A 1 103 ? 0.923 4.152 15.550 1.00 92.88 103 LYS A CA 1
ATOM 846 C C . LYS A 1 103 ? 0.390 3.132 14.540 1.00 92.88 103 LYS A C 1
ATOM 848 O O . LYS A 1 103 ? -0.582 2.422 14.823 1.00 92.88 103 LYS A O 1
ATOM 853 N N . ILE A 1 104 ? 1.056 3.026 13.397 1.00 93.69 104 ILE A N 1
ATOM 854 C CA . ILE A 1 104 ? 0.788 1.998 12.383 1.00 93.69 104 ILE A CA 1
ATOM 855 C C . ILE A 1 104 ? 0.939 0.609 13.030 1.00 93.69 104 ILE A C 1
ATOM 857 O O . ILE A 1 104 ? 1.839 0.385 13.842 1.00 93.69 104 ILE A O 1
ATOM 861 N N . GLY A 1 105 ? -0.003 -0.291 12.748 1.00 89.25 105 GLY A N 1
ATOM 862 C CA . GLY A 1 105 ? -0.085 -1.628 13.350 1.00 89.25 105 GLY A CA 1
ATOM 863 C C . GLY A 1 105 ? -0.651 -1.687 14.774 1.00 89.25 105 GLY A C 1
ATOM 864 O O . GLY A 1 105 ? -0.760 -2.761 15.360 1.00 89.25 105 GLY A O 1
ATOM 865 N N . SER A 1 106 ? -1.059 -0.559 15.365 1.00 86.44 106 SER A N 1
ATOM 866 C CA . SER A 1 106 ? -1.670 -0.568 16.702 1.00 86.44 106 SER A CA 1
ATOM 867 C C . SER A 1 106 ? -3.119 -1.087 16.704 1.00 86.44 106 SER A C 1
ATOM 869 O O . SER A 1 106 ? -3.859 -0.989 15.717 1.00 86.44 106 SER A O 1
ATOM 871 N N . ASN A 1 107 ? -3.560 -1.603 17.857 1.00 76.12 107 ASN A N 1
ATOM 872 C CA . ASN A 1 107 ? -4.933 -2.070 18.101 1.00 76.12 107 ASN A CA 1
ATOM 873 C C . ASN A 1 107 ? -5.885 -0.946 18.572 1.00 76.12 107 ASN A C 1
ATOM 875 O O . ASN A 1 107 ? -6.840 -1.203 19.297 1.00 76.12 107 ASN A O 1
ATOM 879 N N . GLY A 1 108 ? -5.638 0.304 18.166 1.00 67.69 108 GLY A N 1
ATOM 880 C CA . GLY A 1 108 ? -6.309 1.512 18.674 1.00 67.69 108 GLY A CA 1
ATOM 881 C C . GLY A 1 108 ? -7.730 1.783 18.164 1.00 67.69 108 GLY A C 1
ATOM 882 O O . GLY A 1 108 ? -8.124 2.944 18.102 1.00 67.69 108 GLY A O 1
ATOM 883 N N . VAL A 1 109 ? -8.484 0.754 17.764 1.00 76.81 109 VAL A N 1
ATOM 884 C CA . VAL A 1 109 ? -9.878 0.923 17.322 1.00 76.81 109 VAL A CA 1
ATOM 885 C C . VAL A 1 109 ? -10.748 1.237 18.538 1.00 76.81 109 VAL A C 1
ATOM 887 O O . VAL A 1 109 ? -10.786 0.456 19.488 1.00 76.81 109 VAL A O 1
ATOM 890 N N . LYS A 1 110 ? -11.452 2.368 18.502 1.00 76.69 110 LYS A N 1
ATOM 891 C CA . LYS A 1 110 ? -12.328 2.833 19.584 1.00 76.69 110 LYS A CA 1
ATOM 892 C C . LYS A 1 110 ? -13.670 3.322 19.046 1.00 76.69 110 LYS A C 1
ATOM 894 O O . LYS A 1 110 ? -13.842 3.495 17.841 1.00 76.69 110 LYS A O 1
ATOM 899 N N . GLU A 1 111 ? -14.614 3.542 19.951 1.00 71.81 111 GLU A N 1
ATOM 900 C CA . GLU A 1 111 ? -15.806 4.332 19.645 1.00 71.81 111 GLU A CA 1
ATOM 901 C C . GLU A 1 111 ? -15.403 5.806 19.440 1.00 71.81 111 GLU A C 1
ATOM 903 O O . GLU A 1 111 ? -14.494 6.285 20.130 1.00 71.81 111 GLU A O 1
ATOM 908 N N . PRO A 1 112 ? -16.037 6.521 18.496 1.00 67.00 112 PRO A N 1
ATOM 909 C CA . PRO A 1 112 ? -15.763 7.935 18.241 1.00 67.00 112 PRO A CA 1
ATOM 910 C C . PRO A 1 112 ? -16.022 8.779 19.494 1.00 67.00 112 PRO A C 1
ATOM 912 O O . PRO A 1 112 ? -17.023 8.590 20.189 1.00 67.00 112 PRO A O 1
ATOM 915 N N . LYS A 1 113 ? -15.167 9.768 19.752 1.00 64.94 113 LYS A N 1
ATOM 916 C CA . LYS A 1 113 ? -15.446 10.820 20.737 1.00 64.94 113 LYS A CA 1
ATOM 917 C C . LYS A 1 113 ? -15.524 12.165 20.030 1.00 64.94 113 LYS A C 1
ATOM 919 O O . LYS A 1 113 ? -14.712 12.458 19.165 1.00 64.94 113 LYS A O 1
ATOM 924 N N . THR A 1 114 ? -16.499 12.985 20.411 1.00 57.72 114 THR A N 1
ATOM 925 C CA . THR A 1 114 ? -16.839 14.270 19.772 1.00 57.72 114 THR A CA 1
ATOM 926 C C . THR A 1 114 ? -15.730 15.329 19.791 1.00 57.72 114 THR A C 1
ATOM 928 O O . THR A 1 114 ? -15.867 16.332 19.101 1.00 57.72 114 THR A O 1
ATOM 931 N N . GLU A 1 115 ? -14.655 15.125 20.557 1.00 57.75 115 GLU A N 1
ATOM 932 C CA . GLU A 1 115 ? -13.550 16.084 20.726 1.00 57.75 115 GLU A CA 1
ATOM 933 C C . GLU A 1 115 ? -12.198 15.573 20.197 1.00 57.75 115 GLU A C 1
ATOM 935 O O . GLU A 1 115 ? -11.221 16.321 20.200 1.00 57.75 115 GLU A O 1
ATOM 940 N N . ASP A 1 116 ? -12.124 14.323 19.731 1.00 63.91 116 ASP A N 1
ATOM 941 C CA . ASP A 1 116 ? -10.873 13.732 19.255 1.00 63.91 116 ASP A CA 1
ATOM 942 C C . ASP A 1 116 ? -10.707 13.958 17.739 1.00 63.91 116 ASP A C 1
ATOM 944 O O . ASP A 1 116 ? -11.672 13.875 16.976 1.00 63.91 116 ASP A O 1
ATOM 948 N N . ASP A 1 117 ? -9.468 14.184 17.282 1.00 79.00 117 ASP A N 1
ATOM 949 C CA . ASP A 1 117 ? -9.092 14.240 15.856 1.00 79.00 117 ASP A CA 1
ATOM 950 C C . ASP A 1 117 ? -9.070 12.829 15.228 1.00 79.00 117 ASP A C 1
ATOM 952 O O . ASP A 1 117 ? -8.083 12.359 14.652 1.00 79.00 117 ASP A O 1
ATOM 956 N N . ASP A 1 118 ? -10.160 12.099 15.442 1.00 87.81 118 ASP A N 1
ATOM 957 C CA . ASP A 1 118 ? -10.330 10.717 15.045 1.00 87.81 118 ASP A CA 1
ATOM 958 C C . ASP A 1 118 ? -10.783 10.596 13.591 1.00 87.81 118 ASP A C 1
ATOM 960 O O . ASP A 1 118 ? -11.628 11.334 13.086 1.00 87.81 118 ASP A O 1
ATOM 964 N N . ILE A 1 119 ? -10.272 9.565 12.930 1.00 89.56 119 ILE A N 1
ATOM 965 C CA . ILE A 1 119 ? -10.705 9.137 11.609 1.00 89.56 119 ILE A CA 1
ATOM 966 C C . ILE A 1 119 ? -11.835 8.126 11.790 1.00 89.56 119 ILE A C 1
ATOM 968 O O . ILE A 1 119 ? -11.590 6.957 12.111 1.00 89.56 119 ILE A O 1
ATOM 972 N N . ILE A 1 120 ? -13.074 8.559 11.570 1.00 89.81 120 ILE A N 1
ATOM 973 C CA . ILE A 1 120 ? -14.235 7.662 11.530 1.00 89.81 120 ILE A CA 1
ATOM 974 C C . ILE A 1 120 ? -14.149 6.816 10.265 1.00 89.81 120 ILE A C 1
ATOM 976 O O . ILE A 1 120 ? -13.975 7.346 9.169 1.00 89.81 120 ILE A O 1
ATOM 980 N N . GLY A 1 121 ? -14.259 5.498 10.400 1.00 90.94 121 GLY A N 1
ATOM 981 C CA . GLY A 1 121 ? -14.079 4.616 9.258 1.00 90.94 121 GLY A CA 1
ATOM 982 C C . GLY A 1 121 ? -14.188 3.139 9.582 1.00 90.94 121 GLY A C 1
ATOM 983 O O . GLY A 1 121 ? -14.500 2.749 10.704 1.00 90.94 121 GLY A O 1
ATOM 984 N N . LEU A 1 122 ? -13.924 2.309 8.576 1.00 92.06 122 LEU A N 1
ATOM 985 C CA . LEU A 1 122 ? -13.886 0.855 8.713 1.00 92.06 122 LEU A CA 1
ATOM 986 C C . LEU A 1 122 ? -12.629 0.269 8.058 1.00 92.06 122 LEU A C 1
ATOM 988 O O . LEU A 1 122 ? -12.175 0.760 7.015 1.00 92.06 122 LEU A O 1
ATOM 992 N N . PRO A 1 123 ? -12.076 -0.822 8.618 1.00 94.31 123 PRO A N 1
ATOM 993 C CA . PRO A 1 123 ? -10.940 -1.490 8.017 1.00 94.31 123 PRO A CA 1
ATOM 994 C C . PRO A 1 123 ? -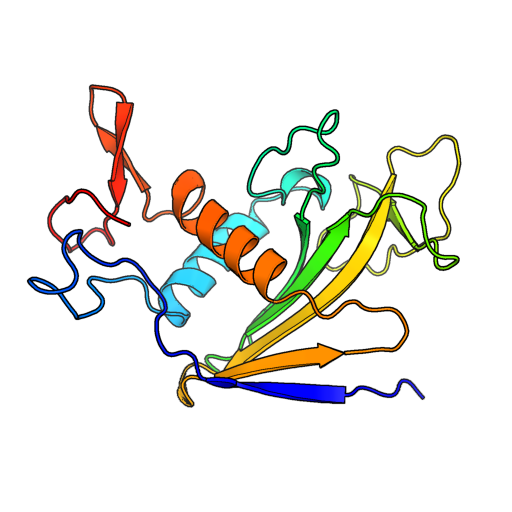11.345 -2.261 6.754 1.00 94.31 123 PRO A C 1
ATOM 996 O O . PRO A 1 123 ? -12.472 -2.742 6.628 1.00 94.31 123 PRO A O 1
ATOM 999 N N . SER A 1 124 ? -10.396 -2.449 5.846 1.00 96.25 124 SER A N 1
ATOM 1000 C CA . SER A 1 124 ? -10.472 -3.396 4.729 1.00 96.25 124 SER A CA 1
ATOM 1001 C C . SER A 1 124 ? -9.153 -4.144 4.601 1.00 96.25 124 SER A C 1
ATOM 1003 O O . SER A 1 124 ? -8.095 -3.539 4.774 1.00 96.25 124 SER A O 1
ATOM 1005 N N . TYR A 1 125 ? -9.218 -5.434 4.284 1.00 97.50 125 TYR A N 1
ATOM 1006 C CA . TYR A 1 125 ? -8.079 -6.347 4.348 1.00 97.50 125 TYR A CA 1
ATOM 1007 C C . TYR A 1 125 ? -7.823 -6.966 2.973 1.00 97.50 125 TYR A C 1
ATOM 1009 O O . TYR A 1 125 ? -8.730 -7.563 2.382 1.00 97.50 125 TYR A O 1
ATOM 1017 N N . PHE A 1 126 ? -6.589 -6.846 2.490 1.00 98.25 126 PHE A N 1
ATOM 1018 C CA . PHE A 1 126 ? -6.168 -7.335 1.179 1.00 98.25 126 PHE A CA 1
ATOM 1019 C C . PHE A 1 126 ? -4.916 -8.188 1.312 1.00 98.25 126 PHE A C 1
ATOM 1021 O O . PHE A 1 126 ? -3.906 -7.715 1.824 1.00 98.25 126 PHE A O 1
ATOM 1028 N N . TRP A 1 127 ? -4.982 -9.430 0.848 1.00 98.00 127 TRP A N 1
ATOM 1029 C CA . TRP A 1 127 ? -3.873 -10.378 0.877 1.00 98.00 127 TRP A CA 1
ATOM 1030 C C . TRP A 1 127 ? -3.394 -10.651 -0.546 1.00 98.00 127 TRP A C 1
ATOM 1032 O O . TRP A 1 127 ? -4.111 -11.254 -1.334 1.00 98.00 127 TRP A O 1
ATOM 1042 N N . PHE A 1 128 ? -2.208 -10.176 -0.896 1.00 98.19 128 PHE A N 1
ATOM 1043 C CA . PHE A 1 128 ? -1.590 -10.389 -2.198 1.00 98.19 128 PHE A CA 1
ATOM 1044 C C . PHE A 1 128 ? -0.721 -11.643 -2.171 1.00 98.19 128 PHE A C 1
ATOM 1046 O O . PHE A 1 128 ? 0.093 -11.811 -1.262 1.00 98.19 128 PHE A O 1
ATOM 1053 N N . ILE A 1 129 ? -0.883 -12.479 -3.199 1.00 97.19 129 ILE A N 1
ATOM 1054 C CA . ILE A 1 129 ? -0.161 -13.737 -3.418 1.00 97.19 129 ILE A CA 1
ATOM 1055 C C . ILE A 1 129 ? 0.409 -13.699 -4.851 1.00 97.19 129 ILE A C 1
ATOM 1057 O O . ILE A 1 129 ? -0.165 -14.280 -5.778 1.00 97.19 129 ILE A O 1
ATOM 1061 N N . PRO A 1 130 ? 1.507 -12.958 -5.076 1.00 95.94 130 PRO A N 1
ATOM 1062 C CA . PRO A 1 130 ? 2.052 -12.665 -6.401 1.00 95.94 130 PRO A CA 1
ATOM 1063 C C . PRO A 1 130 ? 2.474 -13.906 -7.174 1.00 95.94 130 PRO A C 1
ATOM 1065 O O . PRO A 1 130 ? 2.273 -13.947 -8.382 1.00 95.94 130 PRO A O 1
ATOM 1068 N N . ASP A 1 131 ? 2.996 -14.925 -6.487 1.00 94.88 131 ASP A N 1
ATOM 1069 C CA . ASP A 1 131 ? 3.439 -16.178 -7.113 1.00 94.88 131 ASP A CA 1
ATOM 1070 C C . ASP A 1 131 ? 2.276 -16.947 -7.773 1.00 94.88 131 ASP A C 1
ATOM 1072 O O . ASP A 1 131 ? 2.500 -17.791 -8.638 1.00 94.88 131 ASP A O 1
ATOM 1076 N N . LEU A 1 132 ? 1.029 -16.639 -7.392 1.00 96.31 132 LEU A N 1
ATOM 1077 C CA . LEU A 1 132 ? -0.188 -17.168 -8.012 1.00 96.31 132 LEU A CA 1
ATOM 1078 C C . LEU A 1 132 ? -0.897 -16.148 -8.916 1.00 96.31 132 LEU A C 1
ATOM 1080 O O . LEU A 1 132 ? -1.946 -16.465 -9.468 1.00 96.31 132 LEU A O 1
ATOM 1084 N N . GLU A 1 133 ? -0.367 -14.929 -9.048 1.00 96.31 133 GLU A N 1
ATOM 1085 C CA . GLU A 1 133 ? -1.026 -13.798 -9.717 1.00 96.31 133 GLU A CA 1
ATOM 1086 C C . GLU A 1 133 ? -2.419 -13.493 -9.130 1.00 96.31 133 GLU A C 1
ATOM 1088 O O . GLU A 1 133 ? -3.354 -13.124 -9.845 1.00 96.31 133 GLU A O 1
ATOM 1093 N N . LEU A 1 134 ? -2.574 -13.653 -7.809 1.00 97.44 134 LEU A N 1
ATOM 1094 C CA . LEU A 1 134 ? -3.838 -13.446 -7.100 1.00 97.44 134 LEU A CA 1
ATOM 1095 C C . LEU A 1 134 ? -3.722 -12.381 -6.010 1.00 97.44 134 LEU A C 1
ATOM 1097 O O . LEU A 1 134 ? -2.672 -12.174 -5.401 1.00 97.44 134 LEU A O 1
ATOM 1101 N N . PHE A 1 135 ? -4.858 -11.774 -5.684 1.00 97.94 135 PHE A N 1
ATOM 1102 C CA . PHE A 1 135 ? -5.075 -11.185 -4.369 1.00 97.94 135 PHE A CA 1
ATOM 1103 C C . PHE A 1 135 ? -6.421 -11.633 -3.805 1.00 97.94 135 PHE A C 1
ATOM 1105 O O . PHE A 1 135 ? -7.340 -11.982 -4.543 1.00 97.94 135 PHE A O 1
ATOM 1112 N N . ALA A 1 136 ? -6.555 -11.613 -2.487 1.00 98.06 136 ALA A N 1
ATOM 1113 C CA . ALA A 1 136 ? -7.779 -11.927 -1.785 1.00 98.06 136 ALA A CA 1
ATOM 1114 C C . ALA A 1 136 ? -8.287 -10.721 -0.999 1.00 98.06 136 ALA A C 1
ATOM 1116 O O . ALA A 1 136 ? -7.518 -9.986 -0.380 1.00 98.06 136 ALA A O 1
ATOM 1117 N N . VAL A 1 137 ? -9.605 -10.548 -0.983 1.00 98.31 137 VAL A N 1
ATOM 1118 C CA . VAL A 1 137 ? -10.290 -9.671 -0.032 1.00 98.31 137 VAL A CA 1
ATOM 1119 C C . VAL A 1 137 ? -10.726 -10.524 1.150 1.00 98.31 137 VAL A C 1
ATOM 1121 O O . VAL A 1 137 ? -11.468 -11.492 0.969 1.00 98.31 137 VAL A O 1
ATOM 1124 N N . VAL A 1 138 ? -10.286 -10.153 2.352 1.00 97.44 138 VAL A N 1
ATOM 1125 C CA . VAL A 1 138 ? -10.686 -10.818 3.599 1.00 97.44 138 VAL A CA 1
ATOM 1126 C C . VAL A 1 138 ? -11.753 -9.965 4.280 1.00 97.44 138 VAL A C 1
ATOM 1128 O O . VAL A 1 138 ? -11.476 -8.900 4.827 1.00 97.44 138 VAL A O 1
ATOM 1131 N N . TYR A 1 139 ? -13.003 -10.412 4.210 1.00 95.81 139 TYR A N 1
ATOM 1132 C CA . TYR A 1 139 ? -14.143 -9.696 4.768 1.00 95.81 139 TYR A CA 1
ATOM 1133 C C . TYR A 1 139 ? -14.508 -10.219 6.157 1.00 95.81 139 TYR A C 1
ATOM 1135 O O . TYR A 1 139 ? -14.786 -11.406 6.324 1.00 95.81 139 TYR A O 1
ATOM 1143 N N . PHE A 1 140 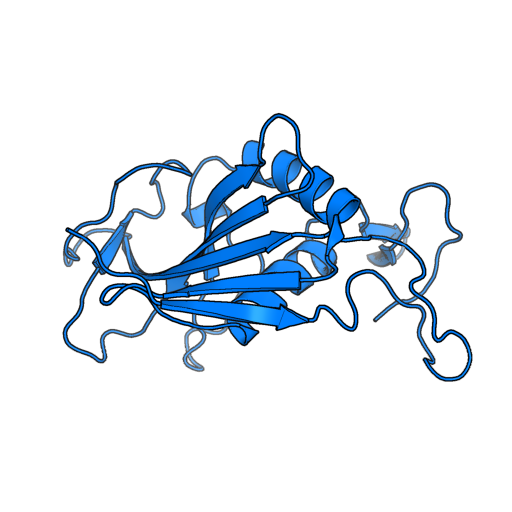? -14.598 -9.312 7.125 1.00 92.38 140 PHE A N 1
ATOM 1144 C CA . PHE A 1 140 ? -15.189 -9.528 8.442 1.00 92.38 140 PHE A CA 1
ATOM 1145 C C . PHE A 1 140 ? -16.463 -8.684 8.588 1.00 92.38 140 PHE A C 1
ATOM 1147 O O . PHE A 1 140 ? -16.624 -7.656 7.939 1.00 92.38 140 PHE A O 1
ATOM 1154 N N . LYS A 1 141 ? -17.358 -9.045 9.518 1.00 90.25 141 LYS A N 1
ATOM 1155 C CA . LYS A 1 141 ? -18.612 -8.296 9.769 1.00 90.25 141 LYS A CA 1
ATOM 1156 C C . LYS A 1 141 ? -18.392 -6.806 10.110 1.00 90.25 141 LYS A C 1
ATOM 1158 O O . LYS A 1 141 ? -19.296 -5.985 9.910 1.00 90.25 141 LYS A O 1
ATOM 1163 N N . HIS A 1 142 ? -17.228 -6.471 10.666 1.00 87.44 142 HIS A N 1
ATOM 1164 C CA . HIS A 1 142 ? -16.808 -5.112 11.024 1.00 87.44 142 HIS A CA 1
ATOM 1165 C C . HIS A 1 142 ? -15.931 -4.441 9.959 1.00 87.44 142 HIS A C 1
ATOM 1167 O O . HIS A 1 142 ? -15.397 -3.374 10.225 1.00 87.44 142 HIS A O 1
ATOM 1173 N N . SER A 1 143 ? -15.731 -5.054 8.794 1.00 91.56 143 SER A N 1
ATOM 1174 C CA . SER A 1 143 ? -14.885 -4.520 7.727 1.00 91.56 143 SER A CA 1
ATOM 1175 C C . SER A 1 143 ? -15.711 -4.132 6.503 1.00 91.56 143 SER A C 1
ATOM 1177 O O . SER A 1 143 ? -16.894 -4.460 6.398 1.00 91.56 143 SER A O 1
ATOM 1179 N N . VAL A 1 144 ? -15.066 -3.468 5.548 1.00 92.25 144 VAL A N 1
ATOM 1180 C CA . VAL A 1 144 ? -15.614 -3.214 4.211 1.00 92.25 144 VAL A CA 1
ATOM 1181 C C . VAL A 1 144 ? -14.798 -3.945 3.153 1.00 92.25 144 VAL A C 1
ATOM 1183 O O . VAL A 1 144 ? -13.603 -4.193 3.320 1.00 92.25 144 VAL A O 1
ATOM 1186 N N . SER A 1 145 ? -15.451 -4.291 2.047 1.00 90.31 145 SER A N 1
ATOM 1187 C CA . SER A 1 145 ? -14.805 -4.834 0.852 1.00 90.31 145 SER A CA 1
ATOM 1188 C C . SER A 1 145 ? -14.788 -3.751 -0.219 1.00 90.31 145 SER A C 1
ATOM 1190 O O . SER A 1 145 ? -15.740 -3.619 -0.981 1.00 90.31 145 SER A O 1
ATOM 1192 N N . ASN A 1 146 ? -13.723 -2.947 -0.263 1.00 87.69 146 ASN A N 1
ATOM 1193 C CA . ASN A 1 146 ? -13.609 -1.843 -1.216 1.00 87.69 146 ASN A CA 1
ATOM 1194 C C . ASN A 1 146 ? -12.349 -1.980 -2.083 1.00 87.69 146 ASN A C 1
ATOM 1196 O O . ASN A 1 146 ? -11.312 -1.375 -1.826 1.00 87.69 146 ASN A O 1
ATOM 1200 N N . ILE A 1 147 ? -12.443 -2.807 -3.128 1.00 94.62 147 ILE A N 1
ATOM 1201 C CA . ILE A 1 147 ? -11.331 -3.053 -4.062 1.00 94.62 147 ILE A CA 1
ATOM 1202 C C . ILE A 1 147 ? -10.925 -1.766 -4.786 1.00 94.62 147 ILE A C 1
ATOM 1204 O O . ILE A 1 147 ? -9.737 -1.533 -4.976 1.00 94.62 147 ILE A O 1
ATOM 1208 N N . LYS A 1 148 ? -11.888 -0.907 -5.146 1.00 93.50 148 LYS A N 1
ATOM 1209 C CA . LYS A 1 148 ? -11.605 0.364 -5.829 1.00 93.50 148 LYS A CA 1
ATOM 1210 C C . LYS A 1 148 ? -10.787 1.308 -4.951 1.00 93.50 148 LYS A C 1
ATOM 1212 O O . LYS A 1 148 ? -9.826 1.891 -5.439 1.00 93.50 148 LYS A O 1
ATOM 1217 N N . ALA A 1 149 ? -11.135 1.406 -3.668 1.00 92.00 149 ALA A N 1
ATOM 1218 C CA . ALA A 1 149 ? -10.364 2.162 -2.685 1.00 92.00 149 ALA A CA 1
ATOM 1219 C C . ALA A 1 149 ? -8.924 1.644 -2.585 1.00 92.00 149 ALA A C 1
ATOM 1221 O O . ALA A 1 149 ? -7.986 2.428 -2.663 1.00 92.00 149 ALA A O 1
ATOM 1222 N N . MET A 1 150 ? -8.731 0.325 -2.506 1.00 96.31 150 MET A N 1
ATOM 1223 C CA . MET A 1 150 ? -7.388 -0.262 -2.500 1.00 96.31 150 MET A CA 1
ATOM 1224 C C . MET A 1 150 ? -6.606 0.027 -3.785 1.00 96.31 150 MET A C 1
ATOM 1226 O O . MET A 1 150 ? -5.449 0.438 -3.712 1.00 96.31 150 MET A O 1
ATOM 1230 N N . GLN A 1 151 ? -7.235 -0.130 -4.952 1.00 96.38 151 GLN A N 1
ATOM 1231 C CA . GLN A 1 151 ? -6.603 0.163 -6.239 1.00 96.38 151 GLN A CA 1
ATOM 1232 C C . GLN A 1 151 ? -6.183 1.630 -6.328 1.00 96.38 151 GLN A C 1
ATOM 1234 O O . GLN A 1 151 ? -5.062 1.917 -6.739 1.00 96.38 151 GLN A O 1
ATOM 1239 N N . GLN A 1 152 ? -7.057 2.551 -5.917 1.00 95.69 152 GLN A N 1
ATOM 1240 C CA . GLN A 1 152 ? -6.750 3.976 -5.859 1.00 95.69 152 GLN A CA 1
ATOM 1241 C C . GLN A 1 152 ? -5.601 4.251 -4.889 1.00 95.69 152 GLN A C 1
ATOM 1243 O O . GLN A 1 152 ? -4.634 4.896 -5.273 1.00 95.69 152 GLN A O 1
ATOM 1248 N N . TYR A 1 153 ? -5.660 3.716 -3.671 1.00 97.69 153 TYR A N 1
ATOM 1249 C CA . TYR A 1 153 ? -4.641 3.937 -2.648 1.00 97.69 153 TYR A CA 1
ATOM 1250 C C . TYR A 1 153 ? -3.237 3.541 -3.125 1.00 97.69 153 TYR A C 1
ATOM 1252 O O . TYR A 1 153 ? -2.302 4.336 -3.011 1.00 97.69 153 TYR A O 1
ATOM 1260 N N . ILE A 1 154 ? -3.098 2.340 -3.703 1.00 97.44 154 ILE A N 1
ATOM 1261 C CA . ILE A 1 154 ? -1.821 1.850 -4.245 1.00 97.44 154 ILE A CA 1
ATOM 1262 C C . ILE A 1 154 ? -1.402 2.671 -5.467 1.00 97.44 154 ILE A C 1
ATOM 1264 O O . ILE A 1 154 ? -0.234 3.030 -5.590 1.00 97.44 154 ILE A O 1
ATOM 1268 N N . LYS A 1 155 ? -2.339 3.001 -6.363 1.00 95.69 155 LYS A N 1
ATOM 1269 C CA . LYS A 1 155 ? -2.047 3.797 -7.559 1.00 95.69 155 LYS A CA 1
ATOM 1270 C C . LYS A 1 155 ? -1.514 5.185 -7.206 1.00 95.69 155 LYS A C 1
ATOM 1272 O O . LYS A 1 155 ? -0.496 5.592 -7.757 1.00 95.69 155 LYS A O 1
ATOM 1277 N N . GLU A 1 156 ? -2.171 5.894 -6.293 1.00 96.06 156 GLU A N 1
ATOM 1278 C CA . GLU A 1 156 ? -1.752 7.235 -5.873 1.00 96.06 156 GLU A CA 1
ATOM 1279 C C . GLU A 1 156 ? -0.410 7.191 -5.131 1.00 96.06 156 GLU A C 1
ATOM 1281 O O . GLU A 1 156 ? 0.469 8.013 -5.395 1.00 96.06 156 GLU A O 1
ATOM 1286 N N . TYR A 1 157 ? -0.173 6.149 -4.324 1.00 97.25 157 TYR A N 1
ATOM 1287 C CA . TYR A 1 157 ? 1.156 5.878 -3.776 1.00 97.25 157 TYR A CA 1
ATOM 1288 C C . TYR A 1 157 ? 2.213 5.739 -4.886 1.00 97.25 157 TYR A C 1
ATOM 1290 O O . TYR A 1 157 ? 3.219 6.452 -4.881 1.00 97.25 157 TYR A O 1
ATOM 1298 N N . CYS A 1 158 ? 1.980 4.870 -5.875 1.00 95.31 158 CYS A N 1
ATOM 1299 C CA . CYS A 1 158 ? 2.888 4.687 -7.008 1.00 95.31 158 CYS A CA 1
ATOM 1300 C C . CYS A 1 158 ? 3.130 6.000 -7.767 1.00 95.31 158 CYS A C 1
ATOM 1302 O O . CYS A 1 158 ? 4.253 6.269 -8.193 1.00 95.31 158 CYS A O 1
ATOM 1304 N N . HIS A 1 159 ? 2.096 6.826 -7.919 1.00 91.38 159 HIS A N 1
ATOM 1305 C CA . HIS A 1 159 ? 2.148 8.060 -8.692 1.00 91.38 159 HIS A CA 1
ATOM 1306 C C . HIS A 1 159 ? 2.894 9.204 -8.009 1.00 91.38 159 HIS A C 1
ATOM 1308 O O . HIS A 1 159 ? 3.552 9.970 -8.718 1.00 91.38 159 HIS A O 1
ATOM 1314 N N . ALA A 1 160 ? 2.768 9.340 -6.689 1.00 90.75 160 ALA A N 1
ATOM 1315 C CA . ALA A 1 160 ? 3.205 10.536 -5.972 1.00 90.75 160 ALA A CA 1
ATOM 1316 C C . ALA A 1 160 ? 4.296 10.283 -4.923 1.00 90.75 160 ALA A C 1
ATOM 131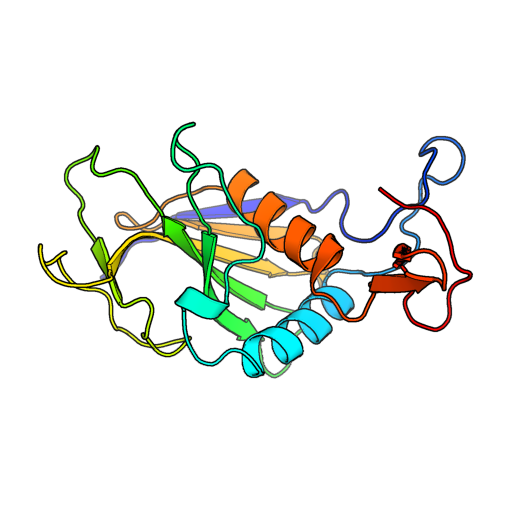8 O O . ALA A 1 160 ? 5.053 11.200 -4.611 1.00 90.75 160 ALA A O 1
ATOM 1319 N N . LEU A 1 161 ? 4.383 9.068 -4.376 1.00 94.75 161 LEU A N 1
ATOM 1320 C CA . LEU A 1 161 ? 5.140 8.795 -3.147 1.00 94.75 161 LEU A CA 1
ATOM 1321 C C . LEU A 1 161 ? 6.170 7.670 -3.284 1.00 94.75 161 LEU A C 1
ATOM 1323 O O . LEU A 1 161 ? 7.071 7.566 -2.453 1.00 94.75 161 LEU A O 1
ATOM 1327 N N . SER A 1 162 ? 6.044 6.824 -4.307 1.00 95.12 162 SER A N 1
ATOM 1328 C CA . SER A 1 162 ? 6.989 5.731 -4.538 1.00 95.12 162 SER A CA 1
ATOM 1329 C C . SER A 1 162 ? 8.373 6.229 -4.952 1.00 95.12 162 SER A C 1
ATOM 1331 O O . SER A 1 162 ? 8.514 7.260 -5.608 1.00 95.12 162 SER A O 1
ATOM 1333 N N . GLY A 1 163 ? 9.406 5.439 -4.671 1.00 92.94 163 GLY A N 1
ATOM 1334 C CA . GLY A 1 163 ? 10.765 5.654 -5.164 1.00 92.94 163 GLY A CA 1
ATOM 1335 C C . GLY A 1 163 ? 10.892 5.575 -6.690 1.00 92.94 163 GLY A C 1
ATOM 1336 O O . GLY A 1 163 ? 11.951 5.887 -7.231 1.00 92.94 163 GLY A O 1
ATOM 1337 N N . PHE A 1 164 ? 9.823 5.193 -7.399 1.00 92.19 164 PHE A N 1
ATOM 1338 C CA . PHE A 1 164 ? 9.800 5.150 -8.857 1.00 92.19 164 PHE A CA 1
ATOM 1339 C C . PHE A 1 164 ? 9.552 6.514 -9.501 1.00 92.19 164 PHE A C 1
ATOM 1341 O O . PHE A 1 164 ? 9.792 6.648 -10.699 1.00 92.19 164 PHE A O 1
ATOM 1348 N N . VAL A 1 165 ? 9.063 7.521 -8.765 1.00 90.62 165 VAL A N 1
ATOM 1349 C CA . VAL A 1 165 ? 8.785 8.854 -9.321 1.00 90.62 165 VAL A CA 1
ATOM 1350 C C . VAL A 1 165 ? 10.024 9.752 -9.277 1.00 90.62 165 VAL A C 1
ATOM 1352 O O . VAL A 1 165 ? 10.770 9.803 -8.305 1.00 90.62 165 VAL A O 1
ATOM 1355 N N . THR A 1 166 ? 10.274 10.491 -10.353 1.00 86.25 166 THR A N 1
ATOM 1356 C CA . THR A 1 166 ? 11.343 11.492 -10.440 1.00 86.25 166 THR A CA 1
ATOM 1357 C C . THR A 1 166 ? 10.846 12.724 -11.180 1.00 86.25 166 THR A C 1
ATOM 1359 O O . THR A 1 166 ? 10.216 12.615 -12.232 1.00 86.25 166 THR A O 1
ATOM 1362 N N . LEU A 1 167 ? 11.189 13.908 -10.677 1.00 84.94 167 LEU A N 1
ATOM 1363 C CA . LEU A 1 167 ? 10.895 15.180 -11.333 1.00 84.94 167 LEU A CA 1
ATOM 1364 C C . LEU A 1 167 ? 12.054 15.603 -12.242 1.00 84.94 167 LEU A C 1
ATOM 1366 O O . LEU A 1 167 ? 13.226 15.492 -11.875 1.00 84.94 167 LEU A O 1
ATOM 1370 N N . ASP A 1 168 ? 11.746 16.100 -13.440 1.00 82.25 168 ASP A N 1
ATOM 1371 C CA . ASP A 1 168 ? 12.740 16.825 -14.232 1.00 82.25 168 ASP A CA 1
ATOM 1372 C C . ASP A 1 168 ? 12.920 18.274 -13.751 1.00 82.25 168 ASP A C 1
ATOM 1374 O O . ASP A 1 168 ? 12.222 18.769 -12.868 1.00 82.25 168 ASP A O 1
ATOM 1378 N N . LYS A 1 169 ? 13.861 18.992 -14.381 1.00 83.31 169 LYS A N 1
ATOM 1379 C CA . LYS A 1 169 ? 14.157 20.404 -14.080 1.00 83.31 169 LYS A CA 1
ATOM 1380 C C . LYS A 1 169 ? 12.956 21.347 -14.263 1.00 83.31 169 LYS A C 1
ATOM 1382 O O . LYS A 1 169 ? 13.033 22.491 -13.834 1.00 83.31 169 LYS A O 1
ATOM 1387 N N . LYS A 1 170 ? 11.895 20.907 -14.945 1.00 84.88 170 LYS A N 1
ATOM 1388 C CA . LYS A 1 170 ? 10.667 21.667 -15.204 1.00 84.88 170 LYS A CA 1
ATOM 1389 C C . LYS A 1 170 ? 9.505 21.212 -14.310 1.00 84.88 170 LYS A C 1
ATOM 1391 O O . LYS A 1 170 ? 8.391 21.683 -14.509 1.00 84.88 170 LYS A O 1
ATOM 1396 N N . GLY A 1 171 ? 9.746 20.302 -13.361 1.00 80.75 171 GLY A N 1
ATOM 1397 C CA . GLY A 1 171 ? 8.719 19.763 -12.469 1.00 80.75 171 GLY A CA 1
ATOM 1398 C C . GLY A 1 171 ? 7.813 18.714 -13.118 1.00 80.75 171 GLY A C 1
ATOM 1399 O O . GLY A 1 171 ? 6.763 18.395 -12.570 1.00 80.75 171 GLY A O 1
ATOM 1400 N N . VAL A 1 172 ? 8.180 18.164 -14.281 1.00 81.94 172 VAL A N 1
ATOM 1401 C CA . VAL A 1 172 ? 7.410 17.078 -14.903 1.00 81.94 172 VAL A CA 1
ATOM 1402 C C . VAL A 1 172 ? 7.797 15.752 -14.253 1.00 81.94 172 VAL A C 1
ATOM 1404 O O . VAL A 1 172 ? 8.983 15.437 -14.157 1.00 81.94 172 VAL A O 1
ATOM 1407 N N . SER A 1 173 ? 6.799 14.969 -13.840 1.00 83.00 173 SER A N 1
ATOM 1408 C CA . SER A 1 173 ? 6.998 13.627 -13.279 1.00 83.00 173 SER A CA 1
ATOM 1409 C C . SER A 1 173 ? 7.292 12.590 -14.365 1.00 83.00 173 SER A C 1
ATOM 1411 O O . SER A 1 173 ? 6.603 12.520 -15.387 1.00 83.00 173 SER A O 1
ATOM 1413 N N . TYR A 1 174 ? 8.299 11.757 -14.113 1.00 83.81 174 TYR A N 1
ATOM 1414 C CA . TYR A 1 174 ? 8.655 10.566 -14.880 1.00 83.81 174 TYR A CA 1
ATOM 1415 C C . TYR A 1 174 ? 8.790 9.395 -13.918 1.00 83.81 174 TYR A C 1
ATOM 1417 O O . TYR A 1 174 ? 9.253 9.577 -12.796 1.00 83.81 174 TYR A O 1
ATOM 1425 N N . TYR A 1 175 ? 8.452 8.197 -14.386 1.00 86.81 175 TYR A N 1
ATOM 1426 C CA . TYR A 1 175 ? 8.617 6.970 -13.616 1.00 86.81 175 TYR A CA 1
ATOM 1427 C C . TYR A 1 175 ? 9.806 6.136 -14.131 1.00 86.81 175 TYR A C 1
ATOM 1429 O O . TYR A 1 175 ? 10.061 6.074 -15.339 1.00 86.81 175 TYR A O 1
ATOM 1437 N N . THR A 1 176 ? 10.580 5.523 -13.242 1.00 83.56 176 THR A N 1
ATOM 1438 C CA . THR A 1 176 ? 11.694 4.621 -13.584 1.00 83.56 176 THR A CA 1
ATOM 1439 C C . THR A 1 176 ? 12.019 3.713 -12.399 1.00 83.56 176 THR A C 1
ATOM 1441 O O . THR A 1 176 ? 11.837 4.105 -11.255 1.00 83.56 176 THR A O 1
ATOM 1444 N N . ASP A 1 177 ? 12.543 2.521 -12.666 1.00 80.50 177 ASP A N 1
ATOM 1445 C CA . ASP A 1 177 ? 13.148 1.631 -11.664 1.00 80.50 177 ASP A CA 1
ATOM 1446 C C . ASP A 1 177 ? 14.662 1.884 -11.480 1.00 80.50 177 ASP A C 1
ATOM 1448 O O . ASP A 1 177 ? 15.351 1.117 -10.813 1.00 80.50 177 ASP A O 1
ATOM 1452 N N . GLY A 1 178 ? 15.202 2.938 -12.107 1.00 70.19 178 GLY A N 1
ATOM 1453 C CA . GLY A 1 178 ? 16.633 3.257 -12.118 1.00 70.19 178 GLY A CA 1
ATOM 1454 C C . GLY A 1 178 ? 17.434 2.544 -13.213 1.00 70.19 178 GLY A C 1
ATOM 1455 O O . GLY A 1 178 ? 18.580 2.914 -13.461 1.00 70.19 178 GLY A O 1
ATOM 1456 N N . THR A 1 179 ? 16.835 1.579 -13.915 1.00 67.69 179 THR A N 1
ATOM 1457 C CA . THR A 1 179 ? 17.453 0.831 -15.028 1.00 67.69 179 THR A CA 1
ATOM 1458 C C . THR A 1 179 ? 16.759 1.093 -16.369 1.00 67.69 179 THR A C 1
ATOM 1460 O O . THR A 1 179 ? 17.375 1.036 -17.434 1.00 67.69 179 THR A O 1
ATOM 1463 N N . SER A 1 180 ? 15.481 1.459 -16.314 1.00 59.69 180 SER A N 1
ATOM 1464 C CA . SER A 1 180 ? 14.600 1.686 -17.451 1.00 59.69 180 SER A CA 1
ATOM 1465 C C . SER A 1 180 ? 14.663 3.137 -17.975 1.00 59.69 180 SER A C 1
ATOM 1467 O O . SER A 1 180 ? 14.621 4.079 -17.173 1.00 59.69 180 SER A O 1
ATOM 1469 N N . PRO A 1 181 ? 14.699 3.371 -19.311 1.00 60.94 181 PRO A N 1
ATOM 1470 C CA . PRO A 1 181 ? 14.673 4.718 -19.893 1.00 60.94 181 PRO A CA 1
ATOM 1471 C C . PRO A 1 181 ? 13.472 5.553 -19.423 1.00 60.94 181 PRO A C 1
ATOM 1473 O O . PRO A 1 181 ? 12.356 5.040 -19.347 1.00 60.94 181 PRO A O 1
ATOM 1476 N N . LYS A 1 182 ? 13.678 6.856 -19.171 1.00 58.94 182 LYS A N 1
ATOM 1477 C CA . LYS A 1 182 ? 12.614 7.792 -18.754 1.00 58.94 182 LYS A CA 1
ATOM 1478 C C . LYS A 1 182 ? 11.480 7.844 -19.791 1.00 58.94 182 LYS A C 1
ATOM 1480 O O . LYS A 1 182 ? 11.734 8.050 -20.976 1.00 58.94 182 LYS A O 1
ATOM 1485 N N . GLY A 1 183 ? 10.229 7.735 -19.343 1.00 58.62 183 GLY A N 1
ATOM 1486 C CA . GLY A 1 183 ? 9.027 7.776 -20.186 1.00 58.62 183 GLY A CA 1
ATOM 1487 C C . GLY A 1 183 ? 7.886 8.612 -19.593 1.00 58.62 183 GLY A C 1
ATOM 1488 O O . GLY A 1 183 ? 7.962 9.079 -18.462 1.00 58.62 183 GLY A O 1
ATOM 1489 N N . LYS A 1 184 ? 6.813 8.828 -20.364 1.00 55.59 184 LYS A N 1
ATOM 1490 C CA . LYS A 1 184 ? 5.521 9.311 -19.841 1.00 55.59 184 LYS A CA 1
ATOM 1491 C C . LYS A 1 184 ? 4.596 8.106 -19.684 1.00 55.59 184 LYS A C 1
ATOM 1493 O O . LYS A 1 184 ? 4.471 7.325 -20.630 1.00 55.59 184 LYS A O 1
ATOM 1498 N N . TYR A 1 185 ? 3.941 7.976 -18.535 1.00 62.91 185 TYR A N 1
ATOM 1499 C CA . TYR A 1 185 ? 3.264 6.736 -18.137 1.00 62.91 185 TYR A CA 1
ATOM 1500 C C . TYR A 1 185 ? 1.772 6.940 -17.876 1.00 62.91 185 TYR A C 1
ATOM 1502 O O . TYR A 1 185 ? 1.251 8.054 -18.043 1.00 62.91 185 TYR A O 1
ATOM 1510 N N . ARG A 1 186 ? 1.105 5.827 -17.582 1.00 55.16 186 ARG A N 1
ATOM 1511 C CA . ARG A 1 186 ? -0.292 5.692 -17.183 1.00 55.16 186 ARG A CA 1
ATOM 1512 C C . ARG A 1 186 ? -0.388 4.700 -16.033 1.00 55.16 186 ARG A C 1
ATOM 1514 O O . ARG A 1 186 ? 0.514 3.831 -15.983 1.00 55.16 186 ARG A O 1
#

Radius of gyration: 17.56 Å; chains: 1; bounding box: 42×39×50 Å

pLDDT: mean 88.09, std 11.57, range [48.03, 98.31]

Secondary structure (DSSP, 8-state):
---EEEEEEE-S--SEEBS-TTT--SEEE--HHHHHHHHHHHHHT--SGGGG--S---TTTT---EEEEEEEE-TTSS-EEEEEEEE--S-SS---EEETTPPTT----B---TTS-EEEEEEEEEEEEGGGTEEEEEEETTS---HHHHHHHHHHHHHHTSTTEEE-TTS-EEE--SSSPPB-B-

Sequence (186 aa):
MLTATITFYKIDEFGFYRRNKEKYPDRFFGDVNSVFSDFSKWLAAQENLGSTCTFEVNKEEGGQNIFCKDYYKHEDGNEYLIILWNEMSNADNKILAMPKTAKIGSNGVKEPKTEDDDIIGLPSYFWFIPDLELFAVVYFKHSVSNIKAMQQYIKEYCHALSGFVTLDKKGVSYYTDGTSPKGKYR

Organism: Salmonella enterica (NCBI:txid28901)

Foldseek 3Di:
DFDKDKDKDFQPDDAWWAPDCVVTVDHPDDALQNLVVQVVVLLVPAQFFLSQWLDDDDVVVVDWTKTFQEKDDDPPASKIKTKIWIAHDPPDDQWWWAARNHHRPDPRIDHDDPPGNIRTTAIWMKMDHVVVSMIMTIDTPRHDDDVVNVVVSSVSCQQPPGPQWDADPVRDIWGDPVPGDTHDTD